Protein AF-A0A2V8HU57-F1 (afdb_monomer_lite)

Structure (mmCIF, N/CA/C/O backbone):
data_AF-A0A2V8HU57-F1
#
_entry.id   AF-A0A2V8HU57-F1
#
loop_
_atom_site.group_PDB
_atom_site.id
_atom_site.type_symbol
_atom_sit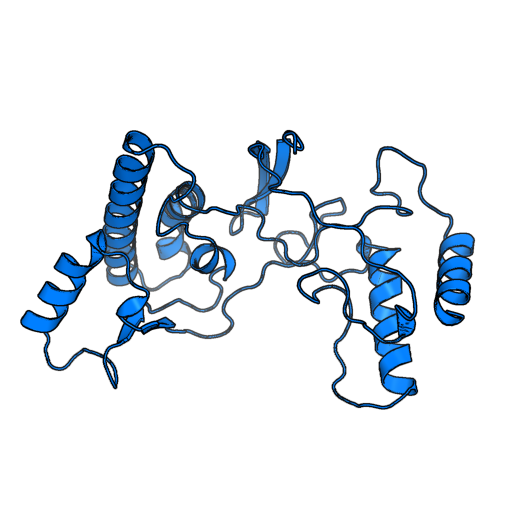e.label_atom_id
_atom_site.label_alt_id
_atom_site.label_comp_id
_atom_site.label_asym_id
_atom_site.label_entity_id
_atom_site.label_seq_id
_atom_site.pdbx_PDB_ins_code
_atom_site.Cartn_x
_atom_site.Cartn_y
_atom_site.Cartn_z
_atom_site.occupancy
_atom_site.B_iso_or_equiv
_atom_site.auth_seq_id
_atom_site.auth_comp_id
_atom_site.auth_asym_id
_atom_site.auth_atom_id
_atom_site.pdbx_PDB_model_num
ATOM 1 N N . MET A 1 1 ? 9.981 18.312 6.453 1.00 78.44 1 MET A N 1
ATOM 2 C CA . MET A 1 1 ? 9.719 18.180 5.002 1.00 78.44 1 MET A CA 1
ATOM 3 C C . MET A 1 1 ? 8.370 18.815 4.698 1.00 78.44 1 MET A C 1
ATOM 5 O O . MET A 1 1 ? 7.478 18.657 5.538 1.00 78.44 1 MET A O 1
ATOM 9 N N . PRO A 1 2 ? 8.243 19.563 3.586 1.00 87.56 2 PRO A N 1
ATOM 10 C CA . PRO A 1 2 ? 6.977 20.175 3.174 1.00 87.56 2 PRO A CA 1
ATOM 11 C C . PRO A 1 2 ? 5.914 19.106 2.876 1.00 87.56 2 PRO A C 1
ATOM 13 O O . PRO A 1 2 ? 6.205 17.915 2.914 1.00 87.56 2 PRO A O 1
ATOM 16 N N . SER A 1 3 ? 4.670 19.519 2.645 1.00 87.81 3 SER A N 1
ATOM 17 C CA . SER A 1 3 ? 3.649 18.621 2.091 1.00 87.81 3 SER A CA 1
ATOM 18 C C . SER A 1 3 ? 3.962 18.340 0.616 1.00 87.81 3 SER A C 1
ATOM 20 O O . SER A 1 3 ? 4.424 19.237 -0.088 1.00 87.81 3 SER A O 1
ATOM 22 N N . VAL A 1 4 ? 3.680 17.119 0.152 1.00 85.38 4 VAL A N 1
ATOM 23 C CA . VAL A 1 4 ? 3.725 16.755 -1.280 1.00 85.38 4 VAL A CA 1
ATOM 24 C C . VAL A 1 4 ? 2.499 17.251 -2.063 1.00 85.38 4 VAL A C 1
ATOM 26 O O . VAL A 1 4 ? 2.397 17.006 -3.259 1.00 85.38 4 VAL A O 1
ATOM 29 N N . GLY A 1 5 ? 1.561 17.939 -1.404 1.00 89.75 5 GLY A N 1
ATOM 30 C CA . GLY A 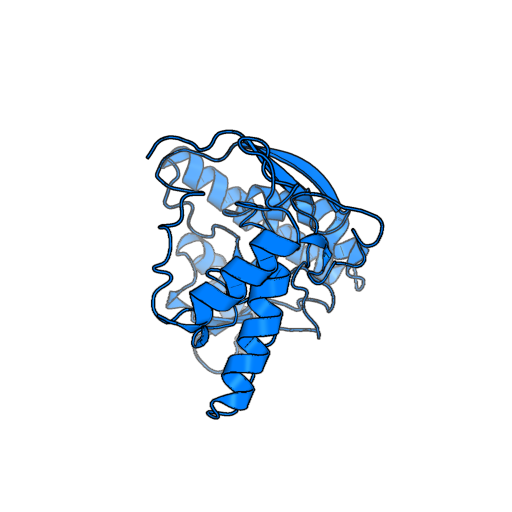1 5 ? 0.299 18.379 -1.990 1.00 89.75 5 GLY A CA 1
ATOM 31 C C . GLY A 1 5 ? -0.776 17.290 -1.972 1.00 89.75 5 GLY A C 1
ATOM 32 O O . GLY A 1 5 ? -0.807 16.431 -1.087 1.00 89.75 5 GLY A O 1
ATOM 33 N N . SER A 1 6 ? -1.688 17.355 -2.939 1.00 90.56 6 SER A N 1
ATOM 34 C CA . SER A 1 6 ? -2.747 16.360 -3.114 1.00 90.56 6 SER A CA 1
ATOM 35 C C . SER A 1 6 ? -2.293 15.244 -4.041 1.00 90.56 6 SER A C 1
ATOM 37 O O . SER A 1 6 ? -1.706 15.502 -5.090 1.00 90.56 6 SER A O 1
ATOM 39 N N . ILE A 1 7 ? -2.611 14.007 -3.672 1.00 88.56 7 ILE A N 1
ATOM 40 C CA . ILE A 1 7 ? -2.410 12.834 -4.521 1.00 88.56 7 ILE A CA 1
ATOM 41 C C . ILE A 1 7 ? -3.754 12.223 -4.906 1.00 88.56 7 ILE A C 1
ATOM 43 O O . ILE A 1 7 ? -4.715 12.278 -4.140 1.00 88.56 7 ILE A O 1
ATOM 47 N N . LYS A 1 8 ? -3.807 11.584 -6.074 1.00 90.06 8 LYS A N 1
ATOM 48 C CA . LYS A 1 8 ? -4.938 10.736 -6.458 1.00 90.06 8 LYS A CA 1
ATOM 49 C C . LYS A 1 8 ? -4.822 9.389 -5.755 1.00 90.06 8 LYS A C 1
ATOM 51 O O . LYS A 1 8 ? -3.788 8.716 -5.853 1.00 90.06 8 LYS A O 1
ATOM 56 N N . VAL A 1 9 ? -5.875 8.994 -5.054 1.00 91.56 9 VAL A N 1
ATOM 57 C CA . VAL A 1 9 ? -6.014 7.675 -4.425 1.00 91.56 9 VAL A CA 1
ATOM 58 C C . VAL A 1 9 ? -7.291 7.004 -4.913 1.00 91.56 9 VAL A C 1
ATOM 60 O O . VAL A 1 9 ? -8.191 7.656 -5.442 1.00 91.56 9 VAL A O 1
ATOM 63 N N . ARG A 1 10 ? -7.341 5.682 -4.761 1.00 91.12 10 ARG A N 1
ATOM 64 C CA . ARG A 1 10 ? -8.451 4.848 -5.215 1.00 91.12 10 ARG A CA 1
ATOM 65 C C . ARG A 1 10 ? -9.236 4.343 -4.020 1.00 91.12 10 ARG A C 1
ATOM 67 O O . ARG A 1 10 ? -8.655 3.826 -3.065 1.00 91.12 10 ARG A O 1
ATOM 74 N N . HIS A 1 11 ? -10.554 4.459 -4.097 1.00 91.62 11 HIS A N 1
ATOM 75 C CA . HIS A 1 11 ? -11.439 3.894 -3.095 1.00 91.62 11 HIS A CA 1
ATOM 76 C C . HIS A 1 11 ? -11.353 2.354 -3.127 1.00 91.62 11 HIS A C 1
ATOM 78 O O . HIS A 1 11 ? -11.492 1.764 -4.200 1.00 91.62 11 HIS A O 1
ATOM 84 N N . PRO A 1 12 ? -11.141 1.670 -1.987 1.00 90.88 12 PRO A N 1
ATOM 85 C CA . PRO A 1 12 ? -10.734 0.263 -1.985 1.00 90.88 12 PRO A CA 1
ATOM 86 C C . PRO A 1 12 ? -11.840 -0.738 -2.361 1.00 90.88 12 PRO A C 1
ATOM 88 O O . PRO A 1 12 ? -11.542 -1.898 -2.642 1.00 90.88 12 PRO A O 1
ATOM 91 N N . VAL A 1 13 ? -13.104 -0.298 -2.371 1.00 88.81 13 VAL A N 1
ATOM 92 C CA . VAL A 1 13 ? -14.266 -1.121 -2.761 1.00 88.81 13 VAL A CA 1
ATOM 93 C C . VAL A 1 13 ? -14.796 -0.732 -4.141 1.00 88.81 13 VAL A C 1
ATOM 95 O O . VAL A 1 13 ? -14.821 -1.556 -5.044 1.00 88.81 13 VAL A O 1
ATOM 98 N N . THR A 1 14 ? -15.197 0.528 -4.321 1.00 88.62 14 THR A N 1
ATOM 99 C CA . THR A 1 14 ? -15.744 1.040 -5.592 1.00 88.62 14 THR A CA 1
ATOM 100 C C . THR A 1 14 ? -14.707 1.298 -6.686 1.00 88.62 14 THR A C 1
ATOM 102 O O . THR A 1 14 ? -15.069 1.358 -7.855 1.00 88.62 14 THR A O 1
ATOM 105 N N . GLY A 1 15 ? -13.438 1.512 -6.332 1.00 88.25 15 GLY A N 1
ATOM 106 C CA . GLY A 1 15 ? -12.398 1.906 -7.279 1.00 88.25 15 GLY A CA 1
ATOM 107 C C . GLY A 1 15 ? -12.427 3.376 -7.731 1.00 88.25 15 GLY A C 1
ATOM 108 O O . GLY A 1 15 ? -11.582 3.798 -8.526 1.00 88.25 15 GLY A O 1
ATOM 109 N N . ALA A 1 16 ? -13.354 4.188 -7.220 1.00 89.81 16 ALA A N 1
ATOM 110 C CA . ALA A 1 16 ? -13.447 5.595 -7.597 1.00 89.81 16 ALA A CA 1
ATOM 111 C C . ALA A 1 16 ? -12.172 6.372 -7.218 1.00 89.81 16 ALA A C 1
ATOM 113 O O . ALA A 1 16 ? -11.616 6.181 -6.131 1.00 89.81 16 ALA A O 1
ATOM 114 N N . GLU A 1 17 ? -11.713 7.255 -8.106 1.00 91.00 17 GLU A N 1
ATOM 115 C CA . GLU A 1 17 ? -10.624 8.184 -7.804 1.00 91.00 17 GLU A CA 1
ATOM 116 C C . GLU A 1 17 ? -11.116 9.365 -6.982 1.00 91.00 17 GLU A C 1
ATOM 118 O O . GLU A 1 17 ? -12.148 9.965 -7.283 1.00 91.00 17 GLU A O 1
ATOM 123 N N . TYR A 1 18 ? -10.324 9.755 -5.989 1.00 91.38 18 TYR A N 1
ATOM 124 C CA . TYR A 1 18 ? -10.524 11.005 -5.271 1.00 91.38 18 TYR A CA 1
ATOM 125 C C . TYR A 1 18 ? -9.187 11.640 -4.890 1.00 91.38 18 TYR A C 1
ATOM 127 O O . TYR A 1 18 ? -8.148 10.979 -4.801 1.00 91.38 18 TYR A O 1
ATOM 135 N N . ASP A 1 19 ? -9.217 12.957 -4.696 1.00 92.38 19 ASP A N 1
ATOM 136 C CA . ASP A 1 19 ? -8.060 13.718 -4.243 1.00 92.38 19 ASP A CA 1
ATOM 137 C C . ASP A 1 19 ? -7.886 13.571 -2.734 1.00 92.38 19 ASP A C 1
ATOM 139 O O . ASP A 1 19 ? -8.802 13.829 -1.950 1.00 92.38 19 ASP A O 1
ATOM 143 N N . TYR A 1 20 ? -6.683 13.186 -2.320 1.00 90.38 20 TYR A N 1
ATOM 144 C CA . TYR A 1 20 ? -6.304 13.086 -0.923 1.00 90.38 20 TYR A CA 1
ATOM 145 C C . TYR A 1 20 ? -5.164 14.065 -0.614 1.00 90.38 20 TYR A C 1
ATOM 147 O O . TYR A 1 20 ? -4.045 13.872 -1.102 1.00 90.38 20 TYR A O 1
ATOM 155 N N . PRO A 1 21 ? -5.419 15.119 0.187 1.00 90.44 21 PRO A N 1
ATOM 156 C CA . PRO A 1 21 ? -4.376 16.043 0.606 1.00 90.44 21 PRO A CA 1
ATOM 157 C C . PRO A 1 21 ? -3.450 15.351 1.608 1.00 90.44 21 PRO A C 1
ATOM 159 O O . PRO A 1 21 ? -3.882 14.935 2.688 1.00 90.44 21 PRO A O 1
ATOM 162 N N . LEU A 1 22 ? -2.166 15.238 1.269 1.00 87.69 22 LEU A N 1
ATOM 163 C CA . LEU A 1 22 ? -1.178 14.668 2.176 1.00 87.69 22 LEU A CA 1
ATOM 164 C C . LEU A 1 22 ? -0.658 15.745 3.137 1.00 87.69 22 LEU A C 1
ATOM 166 O O . LEU A 1 22 ? -0.150 16.780 2.692 1.00 87.69 22 LEU A O 1
ATOM 170 N N . PRO A 1 23 ? -0.740 15.530 4.460 1.00 84.19 23 PRO A N 1
ATOM 171 C CA . PRO A 1 23 ? -0.191 16.478 5.417 1.00 84.19 23 PRO A CA 1
ATOM 172 C C . PRO A 1 23 ? 1.339 16.560 5.306 1.00 84.19 23 PRO A C 1
ATOM 174 O O . PRO A 1 23 ? 2.009 15.632 4.849 1.00 84.19 23 PRO A O 1
ATOM 177 N N . ALA A 1 24 ? 1.898 17.691 5.741 1.00 83.56 24 ALA A N 1
ATOM 178 C CA . ALA A 1 24 ? 3.343 17.876 5.848 1.00 83.56 24 ALA A CA 1
ATOM 179 C C . ALA A 1 24 ? 3.957 16.959 6.930 1.00 83.56 24 ALA A C 1
ATOM 181 O O . ALA A 1 24 ? 3.269 16.168 7.573 1.00 83.56 24 ALA A O 1
ATOM 182 N N . GLY A 1 25 ? 5.271 17.066 7.148 1.00 81.12 25 GLY A N 1
ATOM 183 C CA . GLY A 1 25 ? 5.959 16.284 8.186 1.00 81.12 25 GLY A CA 1
ATOM 184 C C . GLY A 1 25 ? 6.643 15.016 7.673 1.00 81.12 25 GLY A C 1
ATOM 185 O O . GLY A 1 25 ? 7.004 14.154 8.462 1.00 81.12 25 GLY A O 1
ATOM 186 N N . GLY A 1 26 ? 6.872 14.912 6.359 1.00 77.44 26 GLY A N 1
ATOM 187 C CA . GLY A 1 26 ? 7.627 13.803 5.754 1.00 77.44 26 GLY A CA 1
ATOM 188 C C . GLY A 1 26 ? 6.778 12.612 5.312 1.00 77.44 26 GLY A C 1
ATOM 189 O O . GLY A 1 26 ? 7.313 11.675 4.728 1.00 77.44 26 GLY A O 1
ATOM 190 N N . ARG A 1 27 ? 5.457 12.659 5.516 1.00 80.31 27 ARG A N 1
ATOM 191 C CA . ARG A 1 27 ? 4.520 11.687 4.940 1.00 80.31 27 ARG A CA 1
ATOM 192 C C . ARG A 1 27 ? 4.529 11.798 3.411 1.00 80.31 27 ARG A C 1
ATOM 194 O O . ARG A 1 27 ? 4.562 12.897 2.866 1.00 80.31 27 ARG A O 1
ATOM 201 N N . GLY A 1 28 ? 4.531 10.652 2.735 1.00 79.75 28 GLY A N 1
ATOM 202 C CA . GLY A 1 28 ? 4.634 10.575 1.274 1.00 79.75 28 GLY A CA 1
ATOM 203 C C . GLY A 1 28 ? 6.059 10.693 0.719 1.00 79.75 28 GLY A C 1
ATOM 204 O O . GLY A 1 28 ? 6.240 10.527 -0.482 1.00 79.75 28 GLY A O 1
ATOM 205 N N . TYR A 1 29 ? 7.074 10.924 1.562 1.00 84.81 29 TYR A N 1
ATOM 206 C CA . TYR A 1 29 ? 8.473 10.905 1.136 1.00 84.81 29 TYR A CA 1
ATOM 207 C C . TYR A 1 29 ? 9.128 9.570 1.454 1.00 84.81 29 TYR A C 1
ATOM 209 O O . TYR A 1 29 ? 9.077 9.071 2.578 1.00 84.81 29 TYR A O 1
ATOM 217 N N . ILE A 1 30 ? 9.824 9.038 0.459 1.00 86.44 30 ILE A N 1
ATOM 218 C CA . ILE A 1 30 ? 10.668 7.858 0.578 1.00 86.44 30 ILE A CA 1
ATOM 219 C C . ILE A 1 30 ? 12.069 8.253 0.125 1.00 86.44 30 ILE A C 1
ATOM 221 O O . ILE A 1 30 ? 12.236 9.015 -0.827 1.00 86.44 30 ILE A O 1
ATOM 225 N N . ARG A 1 31 ? 13.093 7.751 0.820 1.00 87.69 31 ARG A N 1
ATOM 226 C CA . ARG A 1 31 ? 14.475 7.945 0.376 1.00 87.69 31 ARG A CA 1
ATOM 227 C C . ARG A 1 31 ? 14.715 7.141 -0.905 1.00 87.69 31 ARG A C 1
ATOM 229 O O . ARG A 1 31 ? 14.386 5.954 -0.910 1.00 87.69 31 ARG A O 1
ATOM 236 N N . PRO A 1 32 ? 15.317 7.738 -1.948 1.00 88.31 32 PRO A N 1
ATOM 237 C CA . PRO A 1 32 ? 15.764 6.986 -3.113 1.00 88.31 32 PRO A CA 1
ATOM 238 C C . PRO A 1 32 ? 16.685 5.838 -2.687 1.00 88.31 32 PRO A C 1
ATOM 240 O O . PRO A 1 32 ? 17.621 6.043 -1.910 1.00 88.31 32 PRO A O 1
ATOM 243 N N . ALA A 1 33 ? 16.393 4.629 -3.161 1.00 89.50 33 ALA A N 1
ATOM 244 C CA . ALA A 1 33 ? 17.234 3.468 -2.910 1.00 89.50 33 ALA A CA 1
ATOM 245 C C . ALA A 1 33 ? 18.511 3.543 -3.761 1.00 89.50 33 ALA A C 1
ATOM 247 O O . ALA A 1 33 ? 18.489 4.048 -4.883 1.00 89.50 33 ALA A O 1
ATOM 248 N N . SER A 1 34 ? 19.620 3.015 -3.237 1.00 91.50 34 SER A N 1
ATOM 249 C CA . SER A 1 34 ? 20.806 2.765 -4.061 1.00 91.50 34 SER A CA 1
ATOM 250 C C . SER A 1 34 ? 20.479 1.703 -5.108 1.00 91.50 34 SER A C 1
ATOM 252 O O . SER A 1 34 ? 19.827 0.709 -4.790 1.00 91.50 34 SER A O 1
ATOM 254 N N . LEU A 1 35 ? 20.956 1.904 -6.335 1.00 92.19 35 LEU A N 1
ATOM 255 C CA . LEU A 1 35 ? 20.791 0.942 -7.427 1.00 92.19 35 LEU A CA 1
ATOM 256 C C . LEU A 1 35 ? 21.987 -0.011 -7.573 1.00 92.19 35 LEU A C 1
ATOM 258 O O . LEU A 1 35 ? 21.989 -0.853 -8.464 1.00 92.19 35 LEU A O 1
ATOM 262 N N . ILE A 1 36 ? 22.997 0.101 -6.705 1.00 93.06 36 ILE A N 1
ATOM 263 C CA . ILE A 1 36 ? 24.122 -0.841 -6.678 1.00 93.06 36 ILE A CA 1
ATOM 264 C C . ILE A 1 36 ? 23.589 -2.232 -6.334 1.00 93.06 36 ILE A C 1
ATOM 266 O O . ILE A 1 36 ? 22.892 -2.400 -5.331 1.00 93.06 36 ILE A O 1
ATOM 270 N N . SER A 1 37 ? 23.927 -3.221 -7.162 1.00 93.31 37 SER A N 1
ATOM 271 C CA . SER A 1 37 ? 23.515 -4.617 -7.013 1.00 93.31 37 SER A CA 1
ATOM 272 C C . SER A 1 37 ? 21.997 -4.834 -7.000 1.00 93.31 37 SER A C 1
ATOM 274 O O . SER A 1 37 ? 21.518 -5.862 -6.508 1.00 93.31 37 SER A O 1
ATOM 276 N N . VAL A 1 38 ? 21.235 -3.901 -7.589 1.00 94.44 38 VAL A N 1
ATOM 277 C CA . VAL A 1 38 ? 19.766 -3.974 -7.700 1.00 94.44 38 VAL A CA 1
ATOM 278 C C . VAL A 1 38 ? 19.300 -5.236 -8.434 1.00 94.44 38 VAL A C 1
ATOM 280 O O . VAL A 1 38 ? 18.225 -5.763 -8.159 1.00 94.44 38 VAL A O 1
ATOM 283 N N . TRP A 1 39 ? 20.151 -5.793 -9.302 1.00 94.06 39 TRP A N 1
ATOM 284 C CA . TRP A 1 39 ? 19.912 -7.062 -9.991 1.00 94.06 39 TRP A CA 1
ATOM 285 C C . TRP A 1 39 ? 19.731 -8.268 -9.057 1.00 94.06 39 TRP A C 1
ATOM 287 O O . TRP A 1 39 ? 19.230 -9.309 -9.472 1.00 94.06 39 TRP A O 1
ATOM 297 N N . SER A 1 40 ? 20.132 -8.155 -7.790 1.00 91.88 40 SER A N 1
ATOM 298 C CA . SER A 1 40 ? 20.124 -9.264 -6.831 1.00 91.88 40 SER A CA 1
ATOM 299 C C . SER A 1 40 ? 19.085 -9.128 -5.714 1.00 91.88 40 SER A C 1
ATOM 301 O O . SER A 1 40 ? 19.010 -10.022 -4.864 1.00 91.88 40 SER A O 1
ATOM 303 N N . THR A 1 41 ? 18.313 -8.032 -5.703 1.00 92.75 41 THR A N 1
ATOM 304 C CA . THR A 1 41 ? 17.452 -7.618 -4.580 1.00 92.75 41 THR A CA 1
ATOM 305 C C . THR A 1 41 ? 15.968 -7.514 -4.923 1.00 92.75 41 THR A C 1
ATOM 307 O O . THR A 1 41 ? 15.199 -7.044 -4.091 1.00 92.75 41 THR A O 1
ATOM 310 N N . ALA A 1 42 ? 15.553 -7.959 -6.113 1.00 93.75 42 ALA A N 1
ATOM 311 C CA . ALA A 1 42 ? 14.137 -8.092 -6.445 1.00 93.75 42 ALA A CA 1
ATOM 312 C C . ALA A 1 42 ? 13.415 -9.028 -5.445 1.00 93.75 42 ALA A C 1
ATOM 314 O O . ALA A 1 42 ? 14.033 -9.994 -4.978 1.00 93.75 42 ALA A O 1
ATOM 315 N N . PRO A 1 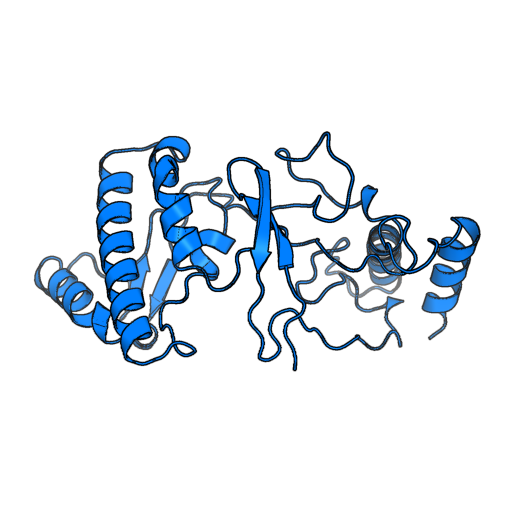43 ? 12.120 -8.803 -5.137 1.00 95.62 43 PRO A N 1
ATOM 316 C CA . PRO A 1 43 ? 11.209 -7.799 -5.713 1.00 95.62 43 PRO A CA 1
ATOM 317 C C . PRO A 1 43 ? 11.487 -6.347 -5.292 1.00 95.62 43 PRO A C 1
ATOM 319 O O . PRO A 1 43 ? 12.202 -6.087 -4.331 1.00 95.62 43 PRO A O 1
ATOM 322 N N . PHE A 1 44 ? 10.910 -5.389 -6.018 1.00 94.19 44 PHE A N 1
ATOM 323 C CA . PHE A 1 44 ? 11.141 -3.956 -5.821 1.00 94.19 44 PHE A CA 1
ATOM 324 C C . PHE A 1 44 ? 10.003 -3.232 -5.093 1.00 94.19 44 PHE A C 1
ATOM 326 O O . PHE A 1 44 ? 8.931 -3.785 -4.843 1.00 94.19 44 PHE A O 1
ATOM 333 N N . LEU A 1 45 ? 10.262 -1.948 -4.806 1.00 91.75 45 LEU A N 1
ATOM 334 C CA . LEU A 1 45 ? 9.520 -1.063 -3.898 1.00 91.75 45 LEU A CA 1
ATOM 335 C C . LEU A 1 45 ? 9.687 -1.448 -2.422 1.00 91.75 45 LEU A C 1
ATOM 337 O O . LEU A 1 45 ? 10.132 -2.535 -2.083 1.00 91.75 45 LEU A O 1
ATOM 341 N N . GLN A 1 46 ? 9.342 -0.530 -1.517 1.00 90.00 46 GLN A N 1
ATOM 342 C CA . GLN A 1 46 ? 9.541 -0.728 -0.072 1.00 90.00 46 GLN A CA 1
ATOM 343 C C . GLN A 1 46 ? 8.750 -1.905 0.513 1.00 90.00 46 GLN A C 1
ATOM 345 O O . GLN A 1 46 ? 9.078 -2.392 1.591 1.00 90.00 46 GLN A O 1
ATOM 350 N N . ASN A 1 47 ? 7.697 -2.330 -0.176 1.00 90.69 47 ASN A N 1
ATOM 351 C CA . ASN A 1 47 ? 6.816 -3.420 0.215 1.00 90.69 47 ASN A CA 1
ATOM 352 C C . ASN A 1 47 ? 7.015 -4.687 -0.635 1.00 90.69 47 ASN A C 1
ATOM 354 O O . ASN A 1 47 ? 6.222 -5.611 -0.501 1.00 90.69 47 ASN A O 1
ATOM 358 N N . ASN A 1 48 ? 8.057 -4.748 -1.476 1.00 93.75 48 ASN A N 1
ATOM 359 C CA . ASN A 1 48 ? 8.390 -5.908 -2.314 1.00 93.75 48 ASN A CA 1
ATOM 360 C C . ASN A 1 48 ? 7.231 -6.374 -3.216 1.00 93.75 48 ASN A C 1
ATOM 362 O O . ASN A 1 48 ? 7.015 -7.571 -3.394 1.00 93.75 48 ASN A O 1
ATOM 366 N N . THR A 1 49 ? 6.462 -5.432 -3.763 1.00 92.62 49 THR A N 1
ATOM 367 C CA . THR A 1 49 ? 5.241 -5.728 -4.536 1.00 92.62 49 THR A CA 1
ATOM 368 C C . THR A 1 49 ? 5.448 -5.767 -6.043 1.00 92.62 49 THR A C 1
ATOM 370 O O . THR A 1 49 ? 4.563 -6.230 -6.761 1.00 92.62 49 THR A O 1
ATOM 373 N N . VAL A 1 50 ? 6.581 -5.268 -6.545 1.00 94.19 50 VAL A N 1
ATOM 374 C CA . VAL A 1 50 ? 6.863 -5.248 -7.984 1.00 94.19 50 VAL A CA 1
ATOM 375 C C . VAL A 1 50 ? 7.853 -6.350 -8.332 1.00 94.19 50 VAL A C 1
ATOM 377 O O . VAL A 1 50 ? 9.026 -6.280 -7.959 1.00 94.19 50 VAL A O 1
ATOM 380 N N . GLY A 1 51 ? 7.367 -7.339 -9.079 1.00 93.00 51 GLY A N 1
ATOM 381 C CA . GLY A 1 51 ? 8.119 -8.511 -9.513 1.00 93.00 51 GLY A CA 1
ATOM 382 C C . GLY A 1 51 ? 7.870 -9.775 -8.691 1.00 93.00 51 GLY A C 1
ATOM 383 O O . GLY A 1 51 ? 7.385 -9.752 -7.561 1.00 93.00 51 GLY A O 1
ATOM 384 N N . HIS A 1 52 ? 8.220 -10.904 -9.289 1.00 91.25 52 HIS A N 1
ATOM 385 C CA . HIS A 1 52 ? 8.116 -12.235 -8.715 1.00 91.25 52 HIS A CA 1
ATOM 386 C C . HIS A 1 52 ? 9.192 -12.500 -7.650 1.00 91.25 52 HIS A C 1
ATOM 388 O O . HIS A 1 52 ? 10.393 -12.355 -7.891 1.00 91.25 52 HIS A O 1
ATOM 394 N N . PHE A 1 53 ? 8.758 -12.984 -6.484 1.00 91.56 53 PHE A N 1
ATOM 395 C CA . PHE A 1 53 ? 9.648 -13.525 -5.458 1.00 91.56 53 PHE A CA 1
ATOM 396 C C . PHE A 1 53 ? 9.976 -15.004 -5.706 1.00 91.56 53 PHE A C 1
ATOM 398 O O . PHE A 1 53 ? 9.075 -15.847 -5.710 1.00 91.56 53 PHE A O 1
ATOM 405 N N . ASP A 1 54 ? 11.267 -15.321 -5.816 1.00 93.25 54 ASP A N 1
ATOM 406 C CA . ASP A 1 54 ? 11.788 -16.689 -5.852 1.00 93.25 54 ASP A CA 1
ATOM 407 C C . ASP A 1 54 ? 12.655 -16.968 -4.615 1.00 93.25 54 ASP A C 1
ATOM 409 O O . ASP A 1 54 ? 13.612 -16.248 -4.332 1.00 93.25 54 ASP A O 1
ATOM 413 N N . SER A 1 55 ? 12.355 -18.043 -3.882 1.00 92.69 55 SER A N 1
ATOM 414 C CA . SER A 1 55 ? 13.120 -18.433 -2.692 1.00 92.69 55 SER A CA 1
ATOM 415 C C . SER A 1 55 ? 14.434 -19.155 -3.012 1.00 92.69 55 SER A C 1
ATOM 417 O O . SER A 1 55 ? 15.242 -19.392 -2.110 1.00 92.69 55 SER A O 1
ATOM 419 N N . ARG A 1 56 ? 14.651 -19.580 -4.263 1.00 95.06 56 ARG A N 1
ATOM 420 C CA . ARG A 1 56 ? 15.849 -20.330 -4.659 1.00 95.06 56 ARG A CA 1
ATOM 421 C C . ARG A 1 56 ? 17.076 -19.407 -4.641 1.00 95.06 56 ARG A C 1
ATOM 423 O O . ARG A 1 56 ? 17.074 -18.373 -5.301 1.00 95.06 56 ARG A O 1
ATOM 430 N N . PRO A 1 57 ? 18.186 -19.792 -3.988 1.00 91.88 57 PRO A N 1
ATOM 431 C CA . PRO A 1 57 ? 19.350 -18.915 -3.835 1.00 91.88 57 PRO A CA 1
ATOM 432 C C . PRO A 1 57 ? 20.266 -18.862 -5.076 1.00 91.88 57 PRO A C 1
ATOM 434 O O . PRO A 1 57 ? 21.410 -18.423 -4.967 1.00 91.88 57 PRO A O 1
ATOM 437 N N . SER A 1 58 ? 19.816 -19.331 -6.245 1.00 94.50 58 SER A N 1
ATOM 438 C CA . SER A 1 58 ? 20.653 -19.423 -7.448 1.00 94.50 58 SER A CA 1
ATOM 439 C C . SER A 1 58 ? 20.749 -18.086 -8.189 1.00 94.50 58 SER A C 1
ATOM 441 O O . SER A 1 58 ? 19.831 -17.267 -8.157 1.00 94.50 58 SER A O 1
ATOM 443 N N . VAL A 1 59 ? 21.855 -17.877 -8.912 1.00 94.00 59 VAL A N 1
ATOM 444 C CA . VAL A 1 59 ? 22.025 -16.690 -9.772 1.00 94.00 59 VAL A CA 1
ATOM 445 C C . VAL A 1 59 ? 20.921 -16.629 -10.827 1.00 94.00 59 VAL A C 1
ATOM 447 O O . VAL A 1 59 ? 20.348 -15.570 -11.046 1.00 94.00 59 VAL A O 1
ATOM 450 N N . ALA A 1 60 ? 20.570 -17.768 -11.431 1.00 94.81 60 ALA A N 1
ATOM 451 C CA . ALA A 1 60 ? 19.510 -17.839 -12.433 1.00 94.81 60 ALA A CA 1
ATOM 452 C C . ALA A 1 60 ? 18.146 -17.387 -11.880 1.00 94.81 60 ALA A C 1
ATOM 454 O O . ALA A 1 60 ? 17.457 -16.619 -12.543 1.00 94.81 60 ALA A O 1
ATOM 455 N N . ALA A 1 61 ? 17.787 -17.807 -10.661 1.00 94.88 61 ALA A N 1
ATOM 456 C CA . ALA A 1 61 ? 16.547 -17.382 -10.011 1.00 94.88 61 ALA A CA 1
ATOM 457 C C . ALA A 1 61 ? 16.541 -15.871 -9.733 1.00 94.88 61 ALA A C 1
ATOM 459 O O . ALA A 1 61 ? 15.585 -15.186 -10.084 1.00 94.88 61 ALA A O 1
ATOM 460 N N . ARG A 1 62 ? 17.643 -15.321 -9.201 1.00 93.81 62 ARG A N 1
ATOM 461 C CA . ARG A 1 62 ? 17.768 -13.869 -8.974 1.00 93.81 62 ARG A CA 1
ATOM 462 C C . ARG A 1 62 ? 17.661 -13.068 -10.268 1.00 93.81 62 ARG A C 1
ATOM 464 O O . ARG A 1 62 ? 16.952 -12.070 -10.294 1.00 93.81 62 ARG A O 1
ATOM 471 N N . MET A 1 63 ? 18.318 -13.524 -11.337 1.00 95.25 63 MET A N 1
ATOM 472 C CA . MET A 1 63 ? 18.232 -12.883 -12.652 1.00 95.25 63 MET A CA 1
ATOM 473 C C . MET A 1 63 ? 16.809 -12.907 -13.208 1.00 95.25 63 MET A C 1
ATOM 475 O O . MET A 1 63 ? 16.371 -11.912 -13.774 1.00 95.25 63 MET A O 1
ATOM 479 N N . GLN A 1 64 ? 16.077 -14.004 -13.007 1.00 95.50 64 GLN A N 1
ATOM 480 C CA . GLN A 1 64 ? 14.680 -14.110 -13.415 1.00 95.50 64 GLN A CA 1
ATOM 481 C C . GLN A 1 64 ? 13.782 -13.138 -12.633 1.00 95.50 64 GLN A C 1
ATOM 483 O O . GLN A 1 64 ? 13.009 -12.406 -13.248 1.00 95.50 64 GLN A O 1
ATOM 488 N N . SER A 1 65 ? 13.907 -13.093 -11.301 1.00 95.81 65 SER A N 1
ATOM 489 C CA . SER A 1 65 ? 13.181 -12.130 -10.463 1.00 95.81 65 SER A CA 1
ATOM 490 C C . SER A 1 65 ? 13.534 -10.684 -10.809 1.00 95.81 65 SER A C 1
ATOM 492 O O . SER A 1 65 ? 12.650 -9.833 -10.843 1.00 95.81 65 SER A O 1
ATOM 494 N N . PHE A 1 66 ? 14.807 -10.400 -11.098 1.00 96.31 66 PHE A N 1
ATOM 495 C CA . PHE A 1 66 ? 15.242 -9.081 -11.544 1.00 96.31 66 PHE A CA 1
ATOM 496 C C . PHE A 1 66 ? 14.612 -8.684 -12.868 1.00 96.31 66 PHE A C 1
ATOM 498 O O . PHE A 1 66 ? 14.041 -7.602 -12.943 1.00 96.31 66 PHE A O 1
ATOM 505 N N . ASP A 1 67 ? 14.723 -9.538 -13.888 1.00 96.19 67 ASP A N 1
ATOM 506 C CA . ASP A 1 67 ? 14.234 -9.238 -15.232 1.00 96.19 67 ASP A CA 1
ATOM 507 C C . ASP A 1 67 ? 12.721 -8.971 -15.221 1.00 96.19 67 ASP A C 1
ATOM 509 O O . ASP A 1 67 ? 12.274 -8.008 -15.841 1.00 96.19 67 ASP A O 1
ATOM 513 N N . ASP A 1 68 ? 11.955 -9.740 -14.440 1.00 96.12 68 ASP A N 1
ATOM 514 C CA . ASP A 1 68 ? 10.523 -9.500 -14.231 1.00 96.12 68 ASP A CA 1
ATOM 515 C C . ASP A 1 68 ? 10.252 -8.186 -13.472 1.00 96.12 68 ASP A C 1
ATOM 517 O O . ASP A 1 68 ? 9.493 -7.329 -13.933 1.00 96.12 68 ASP A O 1
ATOM 521 N N . ALA A 1 69 ? 10.912 -7.975 -12.329 1.00 95.75 69 ALA A N 1
ATOM 522 C CA . ALA A 1 69 ? 10.697 -6.791 -11.499 1.00 95.75 69 ALA A CA 1
ATOM 523 C C . ALA A 1 69 ? 11.084 -5.490 -12.221 1.00 95.75 69 ALA A C 1
ATOM 525 O O . ALA A 1 69 ? 10.340 -4.510 -12.176 1.00 95.75 69 ALA A O 1
ATOM 526 N N . ILE A 1 70 ? 12.233 -5.458 -12.905 1.00 95.50 70 ILE A N 1
ATOM 527 C CA . ILE A 1 70 ? 12.716 -4.256 -13.595 1.00 95.50 70 ILE A CA 1
ATOM 528 C C . ILE A 1 70 ? 11.881 -3.947 -14.838 1.00 95.50 70 ILE A C 1
ATOM 530 O O . ILE A 1 70 ? 11.631 -2.777 -15.133 1.00 95.50 70 ILE A O 1
ATOM 534 N N . GLU A 1 71 ? 11.389 -4.976 -15.535 1.00 94.94 71 GLU A N 1
ATOM 535 C CA . GLU A 1 71 ? 10.444 -4.793 -16.631 1.00 94.94 71 GLU A CA 1
ATOM 536 C C . GLU A 1 71 ? 9.139 -4.176 -16.109 1.00 94.94 71 GLU A C 1
ATOM 538 O O . GLU A 1 71 ? 8.663 -3.180 -16.646 1.00 94.94 71 GLU A O 1
ATOM 543 N N . GLN A 1 72 ? 8.604 -4.652 -14.988 1.00 94.44 72 GLN A N 1
ATOM 544 C CA . GLN A 1 72 ? 7.425 -4.037 -14.373 1.00 94.44 72 GLN A CA 1
ATOM 545 C C . GLN A 1 72 ? 7.674 -2.613 -13.833 1.00 94.44 72 GLN A C 1
ATOM 547 O O . GLN A 1 72 ? 6.747 -1.799 -13.769 1.00 94.44 72 GLN A O 1
ATOM 552 N N . MET A 1 73 ? 8.909 -2.270 -13.448 1.00 93.19 73 MET A N 1
ATOM 553 C CA . MET A 1 73 ? 9.266 -0.903 -13.046 1.00 93.19 73 MET A CA 1
ATOM 554 C C . MET A 1 73 ? 9.257 0.064 -14.234 1.00 93.19 73 MET A C 1
ATOM 556 O O . MET A 1 73 ? 8.693 1.150 -14.114 1.00 93.19 73 MET A O 1
ATOM 560 N N . LEU A 1 74 ? 9.832 -0.344 -15.372 1.00 93.81 74 LEU A N 1
ATOM 561 C CA . LEU A 1 74 ? 9.964 0.485 -16.579 1.00 93.81 74 LEU A CA 1
ATOM 562 C C . LEU A 1 74 ? 8.723 0.462 -17.491 1.00 93.81 74 LEU A C 1
ATOM 564 O O . LEU A 1 74 ? 8.530 1.381 -18.294 1.00 93.81 74 LEU A O 1
ATOM 568 N N . TRP A 1 75 ? 7.874 -0.558 -17.360 1.00 93.19 75 TRP A N 1
ATOM 569 C CA . TRP A 1 75 ? 6.574 -0.684 -18.026 1.00 93.19 75 TRP A CA 1
ATOM 570 C C . TRP A 1 75 ? 5.474 -0.936 -16.977 1.00 93.19 75 TRP A C 1
ATOM 572 O O . TRP A 1 75 ? 5.040 -2.080 -16.795 1.00 93.19 75 TRP A O 1
ATOM 582 N N . PRO A 1 76 ? 5.014 0.108 -16.255 1.00 92.06 76 PRO A N 1
ATOM 583 C CA . PRO A 1 76 ? 4.013 -0.030 -15.196 1.00 92.06 76 PRO A CA 1
ATOM 584 C C . PRO A 1 76 ? 2.693 -0.665 -15.655 1.00 92.06 76 PRO A C 1
ATOM 586 O O . PRO A 1 76 ? 1.991 -1.274 -14.855 1.00 92.06 76 PRO A O 1
ATOM 589 N N . GLU A 1 77 ? 2.353 -0.569 -16.938 1.00 90.25 77 GLU A N 1
ATOM 590 C CA . GLU A 1 77 ? 1.194 -1.213 -17.554 1.00 90.25 77 GLU A CA 1
ATOM 591 C C . GLU A 1 77 ? 1.243 -2.748 -17.529 1.00 90.25 77 GLU A C 1
ATOM 593 O O . GLU A 1 77 ? 0.190 -3.382 -17.605 1.00 90.25 77 GLU A O 1
ATOM 598 N N . LYS A 1 78 ? 2.439 -3.339 -17.395 1.00 91.38 78 LYS A N 1
ATOM 599 C CA . LYS A 1 78 ? 2.638 -4.791 -17.264 1.00 91.38 78 LYS A CA 1
ATOM 600 C C . LYS A 1 78 ? 2.456 -5.296 -15.835 1.00 91.38 78 LYS A C 1
ATOM 602 O O . LYS A 1 78 ? 2.450 -6.506 -15.620 1.00 91.38 78 LYS A O 1
ATOM 607 N N . ARG A 1 79 ? 2.338 -4.397 -14.854 1.00 91.62 79 ARG A N 1
ATOM 608 C CA . ARG A 1 79 ? 2.108 -4.779 -13.458 1.00 91.62 79 ARG A CA 1
ATOM 609 C C . ARG A 1 79 ? 0.763 -5.479 -13.315 1.00 91.62 79 ARG A C 1
ATOM 611 O O . ARG A 1 79 ? -0.178 -5.228 -14.068 1.00 91.62 79 ARG A O 1
ATOM 618 N N . GLN A 1 80 ? 0.662 -6.321 -12.290 1.00 91.06 80 GLN A N 1
ATOM 619 C CA . GLN A 1 80 ? -0.609 -6.917 -11.906 1.00 91.06 80 GLN A CA 1
ATOM 620 C C . GLN A 1 80 ? -1.644 -5.826 -11.604 1.00 91.06 80 GLN A C 1
ATOM 622 O O . GLN A 1 80 ? -1.375 -4.882 -10.853 1.00 91.06 80 GLN A O 1
ATOM 627 N N . LYS A 1 81 ? -2.837 -5.990 -12.176 1.00 91.44 81 LYS A N 1
ATOM 628 C CA . LYS A 1 81 ? -3.973 -5.094 -11.982 1.00 91.44 81 LYS A CA 1
ATOM 629 C C . LYS A 1 81 ? -5.087 -5.798 -11.235 1.00 91.44 81 LYS A C 1
ATOM 631 O O . LYS A 1 81 ? -5.347 -6.982 -11.445 1.00 91.44 81 LYS A O 1
ATOM 636 N N . ASP A 1 82 ? -5.750 -5.037 -10.385 1.00 91.19 82 ASP A N 1
ATOM 637 C CA . ASP A 1 82 ? -6.968 -5.443 -9.718 1.00 91.19 82 ASP A CA 1
ATOM 638 C C . ASP A 1 82 ? -8.126 -5.595 -10.707 1.00 91.19 82 ASP A C 1
ATOM 640 O O . ASP A 1 82 ? -8.200 -4.876 -11.706 1.00 91.19 82 ASP A O 1
ATOM 644 N N . ALA A 1 83 ? -9.087 -6.460 -10.381 1.00 89.88 83 ALA A N 1
ATOM 645 C CA . ALA A 1 83 ? -10.320 -6.585 -11.153 1.00 89.88 83 ALA A CA 1
ATOM 646 C C . ALA A 1 83 ? -11.108 -5.263 -11.200 1.00 89.88 83 ALA A C 1
ATOM 648 O O . ALA A 1 83 ? -11.737 -4.973 -12.216 1.00 89.88 83 ALA A O 1
ATOM 649 N N . LEU A 1 84 ? -11.018 -4.439 -10.146 1.00 87.94 84 LEU A N 1
ATOM 650 C CA . LEU A 1 84 ? -11.654 -3.116 -10.099 1.00 87.94 84 LEU A CA 1
ATOM 651 C C . LEU A 1 84 ? -11.137 -2.152 -11.176 1.00 87.94 84 LEU A C 1
ATOM 653 O O . LEU A 1 84 ? -11.869 -1.260 -11.588 1.00 87.94 84 LEU A O 1
ATOM 657 N N . PHE A 1 85 ? -9.897 -2.337 -11.640 1.00 84.00 85 PHE A N 1
ATOM 658 C CA . PHE A 1 85 ? -9.212 -1.419 -12.557 1.00 84.00 85 PHE A CA 1
ATOM 659 C C . PHE A 1 85 ? -8.739 -2.106 -13.840 1.00 84.00 85 PHE A C 1
ATOM 661 O O . PHE A 1 85 ? -7.891 -1.570 -14.552 1.00 84.00 85 PHE A O 1
ATOM 668 N N . ALA A 1 86 ? -9.241 -3.307 -14.143 1.00 81.31 86 ALA A N 1
ATOM 669 C CA . ALA A 1 86 ? -8.714 -4.136 -15.229 1.00 81.31 86 ALA A CA 1
ATOM 670 C C . ALA A 1 86 ? -8.762 -3.433 -16.600 1.00 81.31 86 ALA A C 1
ATOM 672 O O . ALA A 1 86 ? -7.868 -3.621 -17.425 1.00 81.31 86 ALA A O 1
ATOM 673 N N . ASN A 1 87 ? -9.772 -2.583 -16.808 1.00 83.62 87 ASN A N 1
ATOM 674 C CA . ASN A 1 87 ? -9.986 -1.833 -18.049 1.00 83.62 87 ASN A CA 1
ATOM 675 C C . ASN A 1 87 ? -9.316 -0.450 -18.057 1.00 83.62 87 ASN A C 1
ATOM 677 O O . ASN A 1 87 ? -9.441 0.286 -19.034 1.00 83.62 87 ASN A O 1
ATOM 681 N N . GLU A 1 88 ? -8.617 -0.084 -16.983 1.00 83.94 88 GLU A N 1
ATOM 682 C CA . GLU A 1 88 ? -7.983 1.219 -16.835 1.00 83.94 88 GLU A CA 1
ATOM 683 C C . GLU A 1 88 ? -6.463 1.131 -17.040 1.00 83.94 88 GLU A C 1
ATOM 685 O O . GLU A 1 88 ? -5.803 0.111 -16.798 1.00 83.94 88 GLU A O 1
ATOM 690 N N . ASN A 1 89 ? -5.893 2.235 -17.512 1.00 80.94 89 ASN A N 1
ATOM 691 C CA . ASN A 1 89 ? -4.457 2.443 -17.634 1.00 80.94 89 ASN A CA 1
ATOM 692 C C . ASN A 1 89 ? -4.132 3.818 -17.064 1.00 80.94 89 ASN A C 1
ATOM 694 O O . ASN A 1 89 ? -4.834 4.785 -17.350 1.00 80.94 89 ASN A O 1
ATOM 698 N N . GLY A 1 90 ? -3.060 3.905 -16.285 1.00 82.25 90 GLY A N 1
ATOM 699 C CA . GLY A 1 90 ? -2.596 5.171 -15.739 1.00 82.25 90 GLY A CA 1
ATOM 700 C C . GLY A 1 90 ? -1.896 5.025 -14.391 1.00 82.25 90 GLY A C 1
ATOM 701 O O . GLY A 1 90 ? -1.821 3.923 -13.833 1.00 82.25 90 GLY A O 1
ATOM 702 N N . PRO A 1 91 ? -1.373 6.139 -13.856 1.00 78.06 91 PRO A N 1
ATOM 703 C CA . PRO A 1 91 ? -0.775 6.159 -12.532 1.00 78.06 91 PRO A CA 1
ATOM 704 C C . PRO A 1 91 ? -1.835 5.824 -11.474 1.00 78.06 91 PRO A C 1
ATOM 706 O O . PRO A 1 91 ? -2.879 6.460 -11.403 1.00 78.06 91 PRO A O 1
ATOM 709 N N . GLY A 1 92 ? -1.563 4.828 -10.628 1.00 75.62 92 GLY A N 1
ATOM 710 C CA . GLY A 1 92 ? -2.496 4.383 -9.585 1.00 75.62 92 GLY A CA 1
ATOM 711 C C . GLY A 1 92 ? -3.347 3.170 -9.949 1.00 75.62 92 GLY A C 1
ATOM 712 O O . GLY A 1 92 ? -4.070 2.684 -9.084 1.00 75.62 92 GLY A O 1
ATOM 713 N N . VAL A 1 93 ? -3.216 2.643 -11.169 1.00 83.12 93 VAL A N 1
ATOM 714 C CA . VAL A 1 93 ? -3.736 1.319 -11.526 1.00 83.12 93 VAL A CA 1
ATOM 715 C C . VAL A 1 93 ? -2.760 0.259 -11.020 1.00 83.12 93 VAL A C 1
ATOM 717 O O . VAL A 1 93 ? -1.577 0.277 -11.355 1.00 83.12 93 VAL A O 1
ATOM 720 N N . GLY A 1 94 ? -3.257 -0.658 -10.200 1.00 89.62 94 GLY A N 1
ATOM 721 C CA . GLY A 1 94 ? -2.451 -1.687 -9.558 1.00 89.62 94 GLY A CA 1
ATOM 722 C C . GLY A 1 94 ? -3.329 -2.694 -8.832 1.00 89.62 94 GLY A C 1
ATOM 723 O O . GLY A 1 94 ? -4.490 -2.847 -9.204 1.00 89.62 94 GLY A O 1
ATOM 724 N N . VAL A 1 95 ? -2.800 -3.367 -7.813 1.00 93.06 95 VAL A N 1
ATOM 725 C CA . VAL A 1 95 ? -3.502 -4.390 -7.024 1.00 93.06 95 VAL A CA 1
ATOM 726 C C . VAL A 1 95 ? -3.798 -3.905 -5.606 1.00 93.06 95 VAL A C 1
ATOM 728 O O . VAL A 1 95 ? -3.005 -3.167 -5.016 1.00 93.06 95 VAL A O 1
ATOM 731 N N . ILE A 1 96 ? -4.946 -4.317 -5.067 1.00 94.06 96 ILE A N 1
ATOM 732 C CA . ILE A 1 96 ? -5.309 -4.119 -3.662 1.00 94.06 96 ILE A CA 1
ATOM 733 C C . ILE A 1 96 ? -5.255 -5.470 -2.955 1.00 94.06 96 ILE A C 1
ATOM 735 O O . ILE A 1 96 ? -5.970 -6.406 -3.327 1.00 94.06 96 ILE A O 1
ATOM 739 N N . ASP A 1 97 ? -4.453 -5.551 -1.896 1.00 93.88 97 ASP A N 1
ATOM 740 C CA . ASP A 1 97 ? -4.362 -6.761 -1.086 1.00 93.88 97 ASP A CA 1
ATOM 741 C C . ASP A 1 97 ? -5.668 -6.990 -0.326 1.00 93.88 97 ASP A C 1
ATOM 743 O O . ASP A 1 97 ? -6.121 -6.155 0.466 1.00 93.88 97 ASP A O 1
ATOM 747 N N . ARG A 1 98 ? -6.278 -8.152 -0.569 1.00 93.94 98 ARG A N 1
ATOM 748 C CA . ARG A 1 98 ? -7.514 -8.593 0.078 1.00 93.94 98 ARG A CA 1
ATOM 749 C C . ARG A 1 98 ? -7.282 -9.874 0.852 1.00 93.94 98 ARG A C 1
ATOM 751 O O . ARG A 1 98 ? -6.510 -10.740 0.444 1.00 93.94 98 ARG A O 1
ATOM 758 N N . ILE A 1 99 ? -8.014 -10.006 1.947 1.00 92.31 99 ILE A N 1
ATOM 759 C CA . ILE A 1 99 ? -8.049 -11.218 2.753 1.00 92.31 99 ILE A CA 1
ATOM 760 C C . ILE A 1 99 ? -8.508 -12.391 1.877 1.00 92.31 99 ILE A C 1
ATOM 762 O O . ILE A 1 99 ? -9.539 -12.323 1.210 1.00 92.31 99 ILE A O 1
ATOM 766 N N . THR A 1 100 ? -7.739 -13.475 1.855 1.00 92.62 100 THR A N 1
ATOM 767 C CA . THR A 1 100 ? -7.985 -14.624 0.965 1.00 92.62 100 THR A CA 1
ATOM 768 C C . THR A 1 100 ? -8.906 -15.681 1.575 1.00 92.62 100 THR A C 1
ATOM 770 O O . THR A 1 100 ? -9.521 -16.455 0.837 1.00 92.62 100 THR A O 1
ATOM 773 N N . THR A 1 101 ? -9.027 -15.696 2.902 1.00 92.00 101 THR A N 1
ATOM 774 C CA . THR A 1 101 ? -9.864 -16.605 3.694 1.00 92.00 101 THR A CA 1
ATOM 775 C C . THR A 1 101 ? -10.354 -15.888 4.941 1.00 92.00 101 THR A C 1
ATOM 777 O O . THR A 1 101 ? -9.641 -15.025 5.449 1.00 92.00 101 THR A O 1
ATOM 780 N N . ASP A 1 102 ? -11.512 -16.270 5.472 1.00 88.75 102 ASP A N 1
ATOM 781 C CA . ASP A 1 102 ? -12.014 -15.697 6.721 1.00 88.75 102 ASP A CA 1
ATOM 782 C C . ASP A 1 102 ? -10.949 -15.810 7.813 1.00 88.75 102 ASP A C 1
ATOM 784 O O . ASP A 1 102 ? -10.397 -16.886 8.062 1.00 88.75 102 ASP A O 1
ATOM 788 N N . SER A 1 103 ? -10.594 -14.664 8.386 1.00 88.38 103 SER A N 1
ATOM 789 C CA . SER A 1 103 ? -9.403 -14.517 9.217 1.00 88.38 103 SER A CA 1
ATOM 790 C C . SER A 1 103 ? -9.713 -13.762 10.501 1.00 88.38 103 SER A C 1
ATOM 792 O O . SER A 1 103 ? -10.667 -12.991 10.589 1.00 88.38 103 SER A O 1
ATOM 794 N N . TYR A 1 104 ? -8.863 -13.967 11.501 1.00 87.31 104 TYR A N 1
ATOM 795 C CA . TYR A 1 104 ? -8.917 -13.277 12.782 1.00 87.31 104 TYR A CA 1
ATOM 796 C C . TYR A 1 104 ? -7.536 -12.711 13.102 1.00 87.31 104 TYR A C 1
ATOM 798 O O . TYR A 1 104 ? -6.519 -13.315 12.760 1.00 87.31 104 TYR A O 1
ATOM 806 N N . LEU A 1 105 ? -7.505 -11.561 13.768 1.00 84.81 105 LEU A N 1
ATOM 807 C CA . LEU A 1 105 ? -6.283 -10.944 14.264 1.00 84.81 105 LEU A CA 1
ATOM 808 C C . LEU A 1 105 ? -6.213 -11.129 15.779 1.00 84.81 105 LEU A C 1
ATOM 810 O O . LEU A 1 105 ? -7.039 -10.583 16.507 1.00 84.81 105 LEU A O 1
ATOM 814 N N . ASP A 1 106 ? -5.218 -11.871 16.253 1.00 86.19 106 ASP A N 1
ATOM 815 C CA . ASP A 1 106 ? -4.947 -12.008 17.682 1.00 86.19 106 ASP A CA 1
ATOM 816 C C . ASP A 1 106 ? -3.977 -10.892 18.116 1.00 86.19 106 ASP A C 1
ATOM 818 O O . ASP A 1 106 ? -2.803 -10.873 17.744 1.00 86.19 106 ASP A O 1
ATOM 822 N N . VAL A 1 107 ? -4.485 -9.927 18.886 1.00 83.56 107 VAL A N 1
ATOM 823 C CA . VAL A 1 107 ? -3.733 -8.761 19.372 1.00 83.56 107 VAL A CA 1
ATOM 824 C C . VAL A 1 107 ? -3.392 -8.963 20.841 1.00 83.56 107 VAL A C 1
ATOM 826 O O . VAL A 1 107 ? -4.285 -9.126 21.671 1.00 83.56 107 VAL A O 1
ATOM 829 N N . ALA A 1 108 ? -2.108 -8.935 21.196 1.00 84.75 108 ALA A N 1
ATOM 830 C CA . ALA A 1 108 ? -1.715 -8.987 22.602 1.00 84.75 108 ALA A CA 1
ATOM 831 C C . ALA A 1 108 ? -2.160 -7.713 23.338 1.00 84.75 108 ALA A C 1
ATOM 833 O O . ALA A 1 108 ? -2.072 -6.607 22.806 1.00 84.75 108 ALA A O 1
ATOM 834 N N . GLU A 1 109 ? -2.612 -7.864 24.581 1.00 78.56 109 GLU A N 1
ATOM 835 C CA . GLU A 1 109 ? -3.253 -6.774 25.327 1.00 78.56 109 GLU A CA 1
ATOM 836 C C . GLU A 1 109 ? -2.389 -5.535 25.508 1.00 78.56 109 GLU A C 1
ATOM 838 O O . GLU A 1 109 ? -2.915 -4.431 25.476 1.00 78.56 109 GLU A O 1
ATOM 843 N N . GLY A 1 110 ? -1.070 -5.693 25.619 1.00 81.94 110 GLY A N 1
ATOM 844 C CA . GLY A 1 110 ? -0.149 -4.561 25.733 1.00 81.94 110 GLY A CA 1
ATOM 845 C C . GLY A 1 110 ? -0.122 -3.632 24.511 1.00 81.94 110 GLY A C 1
ATOM 846 O O . GLY A 1 110 ? 0.382 -2.520 24.620 1.00 81.94 110 GLY A O 1
ATOM 847 N N . TYR A 1 111 ? -0.658 -4.061 23.363 1.00 84.62 111 TYR A N 1
ATOM 848 C CA . TYR A 1 111 ? -0.771 -3.233 22.155 1.00 84.62 111 TYR A CA 1
ATOM 849 C C . TYR A 1 111 ? -2.132 -2.547 22.016 1.00 84.62 111 TYR A C 1
ATOM 851 O O . TYR A 1 111 ? -2.337 -1.768 21.084 1.00 84.62 111 TYR A O 1
ATOM 859 N N . VAL A 1 112 ? -3.071 -2.829 22.919 1.00 85.38 112 VAL A N 1
ATOM 860 C CA . VAL A 1 112 ? -4.396 -2.218 22.903 1.00 85.38 112 VAL A CA 1
ATOM 861 C C . VAL A 1 112 ? -4.306 -0.855 23.587 1.00 85.38 112 VAL A C 1
ATOM 863 O O . VAL A 1 112 ? -3.819 -0.776 24.712 1.00 85.38 112 VAL A O 1
ATOM 866 N N . PRO A 1 113 ? -4.769 0.230 22.944 1.00 87.06 113 PRO A N 1
ATOM 867 C CA . PRO A 1 113 ? -4.759 1.551 23.557 1.00 87.06 113 PRO A CA 1
ATOM 868 C C . PRO A 1 113 ? -5.519 1.617 24.886 1.00 87.06 113 PRO A C 1
ATOM 870 O O . PRO A 1 113 ? -6.596 1.031 25.024 1.00 87.06 113 PRO A O 1
ATOM 873 N N . ASP A 1 114 ? -5.027 2.441 25.817 1.00 86.12 114 ASP A N 1
ATOM 874 C CA . ASP A 1 114 ? -5.565 2.504 27.182 1.00 86.12 114 ASP A CA 1
ATOM 875 C C . ASP A 1 114 ? -7.063 2.826 27.252 1.00 86.12 114 ASP A C 1
ATOM 877 O O . ASP A 1 114 ? -7.803 2.283 28.073 1.00 86.12 114 ASP A O 1
ATOM 881 N N . TYR A 1 115 ? -7.533 3.684 26.346 1.00 85.56 115 TYR A N 1
ATOM 882 C CA . TYR A 1 115 ? -8.934 4.097 26.277 1.00 85.56 115 TYR A CA 1
ATOM 883 C C . TYR A 1 115 ? -9.880 2.969 25.829 1.00 85.56 115 TYR A C 1
ATOM 885 O O . TYR A 1 115 ? -11.092 3.083 26.015 1.00 85.56 115 TYR A O 1
ATOM 893 N N . LEU A 1 116 ? -9.348 1.874 25.271 1.00 84.12 116 LEU A N 1
ATOM 894 C CA . LEU A 1 116 ? -10.120 0.695 24.884 1.00 84.12 116 LEU A CA 1
ATOM 895 C C . LEU A 1 116 ? -10.159 -0.381 25.982 1.00 84.12 116 LEU A C 1
ATOM 897 O O . LEU A 1 116 ? -11.088 -1.193 25.992 1.00 84.12 116 LEU A O 1
ATOM 901 N N . PHE A 1 117 ? -9.233 -0.367 26.951 1.00 76.94 117 PHE A N 1
ATOM 902 C CA . PHE A 1 117 ? -9.201 -1.360 28.036 1.00 76.94 117 PHE A CA 1
ATOM 903 C C . PHE A 1 117 ? -10.500 -1.503 28.837 1.00 76.94 117 PHE A C 1
ATOM 905 O O . PHE A 1 117 ? -10.824 -2.641 29.187 1.00 76.94 117 PHE A O 1
ATOM 912 N N . PRO A 1 118 ? -11.284 -0.444 29.130 1.00 76.69 118 PRO A N 1
ATOM 913 C CA . PRO A 1 118 ? -12.557 -0.611 29.829 1.00 76.69 118 PRO A CA 1
ATOM 914 C C . PRO A 1 118 ? -13.508 -1.579 29.111 1.00 76.69 118 PRO A C 1
ATOM 916 O O . PRO A 1 118 ? -14.165 -2.393 29.761 1.00 76.69 118 PRO A O 1
ATOM 919 N N . PHE A 1 119 ? -13.530 -1.556 27.774 1.00 73.88 119 PHE A N 1
ATOM 920 C CA . PHE A 1 119 ? -14.365 -2.443 26.961 1.00 73.88 119 PHE A CA 1
ATOM 921 C C . PHE A 1 119 ? -13.831 -3.879 26.945 1.00 73.88 119 PHE A C 1
ATOM 923 O O . PHE A 1 119 ? -14.607 -4.832 27.032 1.00 73.88 119 PHE A O 1
ATOM 930 N N . VAL A 1 120 ? -12.506 -4.038 26.904 1.00 70.81 120 VAL A N 1
ATOM 931 C CA . VAL A 1 120 ? -11.833 -5.345 26.954 1.00 70.81 120 VAL A CA 1
ATOM 932 C C . VAL A 1 120 ? -12.055 -6.031 28.304 1.00 70.81 120 VAL A C 1
ATOM 934 O O . VAL A 1 120 ? -12.451 -7.196 28.362 1.00 70.81 120 VAL A O 1
ATOM 937 N N . ASN A 1 121 ? -11.859 -5.295 29.400 1.00 63.44 121 ASN A N 1
ATOM 938 C CA . ASN A 1 121 ? -12.035 -5.804 30.759 1.00 63.44 121 ASN A CA 1
ATOM 939 C C . ASN A 1 121 ? -13.495 -6.153 31.061 1.00 63.44 121 ASN A C 1
ATOM 941 O O . ASN A 1 121 ? -13.763 -7.152 31.732 1.00 63.44 121 ASN A O 1
ATOM 945 N N . LEU A 1 122 ? -14.449 -5.376 30.536 1.00 61.78 122 LEU A N 1
ATOM 946 C CA . LEU A 1 122 ? -15.867 -5.715 30.633 1.00 61.78 122 LEU A CA 1
ATOM 947 C C . LEU A 1 122 ? -16.186 -7.010 29.870 1.00 61.78 122 LEU A C 1
ATOM 949 O O . LEU A 1 122 ? -16.879 -7.874 30.405 1.00 61.78 122 LEU A O 1
ATOM 953 N N . GLY A 1 123 ? -15.627 -7.182 28.667 1.00 62.84 123 GLY A N 1
ATOM 954 C CA . GLY A 1 123 ? -15.741 -8.419 27.892 1.00 62.84 123 GLY A CA 1
ATOM 955 C C . GLY A 1 123 ? -15.209 -9.638 28.649 1.00 62.84 123 GLY A C 1
ATOM 956 O O . GLY A 1 123 ? -15.910 -10.641 28.757 1.00 62.84 123 GLY A O 1
ATOM 957 N N . ARG A 1 124 ? -14.027 -9.522 29.267 1.00 62.50 124 ARG A N 1
ATOM 958 C CA . ARG A 1 124 ? -13.443 -10.557 30.142 1.00 62.50 124 ARG A CA 1
ATOM 959 C C . ARG A 1 124 ? -14.322 -10.915 31.331 1.00 62.50 124 ARG A C 1
ATOM 961 O O . ARG A 1 124 ? -14.498 -12.090 31.635 1.00 62.50 124 ARG A O 1
ATOM 968 N N . ARG A 1 125 ? -14.866 -9.902 32.009 1.00 57.12 125 ARG A N 1
ATOM 969 C CA . ARG A 1 125 ? -15.715 -10.094 33.191 1.00 57.12 125 ARG A CA 1
ATOM 970 C C . ARG A 1 125 ? -17.024 -10.804 32.849 1.00 57.12 125 ARG A C 1
ATOM 972 O O . ARG A 1 125 ? -17.521 -11.569 33.668 1.00 57.12 125 ARG A O 1
ATOM 979 N N . LEU A 1 126 ? -17.583 -10.532 31.671 1.00 52.72 126 LEU A N 1
ATOM 980 C CA . LEU A 1 126 ? -18.850 -11.113 31.224 1.00 52.72 126 LEU A CA 1
ATOM 981 C C . LEU A 1 126 ? -18.673 -12.470 30.526 1.00 52.72 126 LEU A C 1
ATOM 983 O O . LEU A 1 126 ? -19.568 -13.307 30.603 1.00 52.72 126 LEU A O 1
ATOM 987 N N . PHE A 1 127 ? -17.524 -12.709 29.889 1.00 54.59 127 PHE A N 1
ATOM 988 C CA . PHE A 1 127 ? -17.250 -13.916 29.104 1.00 54.59 127 PHE A CA 1
ATOM 989 C C . PHE A 1 127 ? -15.847 -14.491 29.397 1.00 54.59 127 PHE A C 1
ATOM 991 O O . PHE A 1 127 ? -15.000 -14.541 28.500 1.00 54.59 127 PHE A O 1
ATOM 998 N N . PRO A 1 128 ? -15.578 -14.977 30.628 1.00 52.12 128 PRO A N 1
ATOM 999 C CA . PRO A 1 128 ? -14.259 -15.492 31.031 1.00 52.12 128 PRO A CA 1
ATOM 1000 C C . PRO A 1 128 ? -13.809 -16.748 30.261 1.00 52.12 128 PRO A C 1
ATOM 1002 O O . PRO A 1 128 ? -12.659 -17.158 30.365 1.00 52.12 128 PRO A O 1
ATOM 1005 N N . PHE A 1 129 ? -14.705 -17.353 29.478 1.00 48.12 129 PHE A N 1
ATOM 1006 C CA . PHE A 1 129 ? -14.467 -18.528 28.638 1.00 48.12 129 PHE A CA 1
ATOM 1007 C C . PHE A 1 129 ? -14.192 -18.194 27.154 1.00 48.12 129 PHE A C 1
ATOM 1009 O O . PHE A 1 129 ? -13.933 -19.110 26.381 1.00 48.12 129 PHE A O 1
ATOM 1016 N N . VAL A 1 130 ? -14.256 -16.915 26.739 1.00 49.19 130 VAL A N 1
ATOM 1017 C CA . VAL A 1 130 ? -14.136 -16.476 25.321 1.00 49.19 130 VAL A CA 1
ATOM 1018 C C . VAL A 1 130 ? -12.821 -15.742 25.022 1.00 49.19 130 VAL A C 1
ATOM 1020 O O . VAL A 1 130 ? -12.543 -15.385 23.880 1.00 49.19 130 VAL A O 1
ATOM 1023 N N . THR A 1 131 ? -11.952 -15.526 26.005 1.00 51.81 131 THR A N 1
ATOM 1024 C CA . THR A 1 131 ? -10.643 -14.923 25.729 1.00 51.81 131 THR A CA 1
ATOM 1025 C C . THR A 1 131 ? -9.677 -15.956 25.171 1.00 51.81 131 THR A C 1
ATOM 1027 O O . THR A 1 131 ? -9.534 -17.033 25.747 1.00 51.81 131 THR A O 1
ATOM 1030 N N . GLY A 1 132 ? -9.033 -15.622 24.050 1.00 51.25 132 GLY A N 1
ATOM 1031 C CA . GLY A 1 132 ? -8.073 -16.473 23.354 1.00 51.25 132 GLY A CA 1
ATOM 1032 C C . GLY A 1 132 ? -6.964 -17.012 24.259 1.00 51.25 132 GLY A C 1
ATOM 1033 O O . GLY A 1 132 ? -6.759 -16.571 25.391 1.00 51.25 132 GLY A O 1
ATOM 1034 N N . THR A 1 133 ? -6.244 -18.007 23.752 1.00 51.94 133 THR A N 1
ATOM 1035 C CA . THR A 1 133 ? -5.131 -18.657 24.447 1.00 51.94 133 THR A CA 1
ATOM 1036 C C . THR A 1 133 ? -4.059 -17.631 24.838 1.00 51.94 133 THR A C 1
ATOM 1038 O O . THR A 1 133 ? -3.249 -17.241 24.006 1.00 51.94 133 THR A O 1
ATOM 1041 N N . GLY A 1 134 ? -4.057 -17.201 26.105 1.00 56.88 134 GLY A N 1
ATOM 1042 C CA . GLY A 1 134 ? -3.068 -16.286 26.689 1.00 56.88 134 GLY A CA 1
ATOM 1043 C C . GLY A 1 134 ? -3.264 -14.816 26.298 1.00 56.88 134 GLY A C 1
ATOM 1044 O O . GLY A 1 134 ? -3.127 -14.485 25.131 1.00 56.88 134 GLY A O 1
ATOM 1045 N N . TYR A 1 135 ? -3.571 -13.954 27.283 1.00 67.75 135 TYR A N 1
ATOM 1046 C CA . TYR A 1 135 ? -3.591 -12.468 27.281 1.00 67.75 135 TYR A CA 1
ATOM 1047 C C . TYR A 1 135 ? -3.703 -11.727 25.927 1.00 67.75 135 TYR A C 1
ATOM 1049 O O . TYR A 1 135 ? -3.042 -10.711 25.702 1.00 67.75 135 TYR A O 1
ATOM 1057 N N . SER A 1 136 ? -4.542 -12.221 25.022 1.00 75.69 136 SER A N 1
ATOM 1058 C CA . SER A 1 136 ? -4.721 -11.703 23.670 1.00 75.69 136 SER A CA 1
ATOM 1059 C C . SER A 1 136 ? -6.203 -11.556 23.368 1.00 75.69 136 SER A C 1
ATOM 1061 O O . SER A 1 136 ? -7.054 -12.312 23.850 1.00 75.69 136 SER A O 1
ATOM 1063 N N . ILE A 1 137 ? -6.508 -10.525 22.592 1.00 78.06 137 ILE A N 1
ATOM 1064 C CA . ILE A 1 137 ? -7.841 -10.194 22.123 1.00 78.06 137 ILE A CA 1
ATOM 1065 C C . ILE A 1 137 ? -7.927 -10.632 20.675 1.00 78.06 137 ILE A C 1
ATOM 1067 O O . ILE A 1 137 ? -7.168 -10.162 19.829 1.00 78.06 137 ILE A O 1
ATOM 1071 N N . ARG A 1 138 ? -8.889 -11.504 20.397 1.00 80.56 138 ARG A N 1
ATOM 1072 C CA . ARG A 1 138 ? -9.219 -11.910 19.039 1.00 80.56 138 ARG A CA 1
ATOM 1073 C C . ARG A 1 138 ? -10.147 -10.879 18.406 1.00 80.56 138 ARG A C 1
ATOM 1075 O O . ARG A 1 138 ? -11.268 -10.692 18.877 1.00 80.56 138 ARG A O 1
ATOM 1082 N N . VAL A 1 139 ? -9.689 -10.231 17.342 1.00 81.19 139 VAL A N 1
ATOM 1083 C CA . VAL A 1 139 ? -10.462 -9.277 16.539 1.00 81.19 139 VAL A CA 1
ATOM 1084 C C . VAL A 1 139 ? -10.882 -9.950 15.232 1.00 81.19 139 VAL A C 1
ATOM 1086 O O . VAL A 1 139 ? -10.051 -10.527 14.533 1.00 81.19 139 VAL A O 1
ATOM 1089 N N . GLY A 1 140 ? -12.176 -9.906 14.920 1.00 78.88 140 GLY A N 1
ATOM 1090 C CA . GLY A 1 140 ? -12.775 -10.522 13.734 1.00 78.88 140 GLY A CA 1
ATOM 1091 C C . GLY A 1 140 ? -14.203 -11.018 14.010 1.00 78.88 140 GLY A C 1
ATOM 1092 O O . GLY A 1 140 ? -14.745 -10.722 15.080 1.00 78.88 140 GLY A O 1
ATOM 1093 N N . PRO A 1 141 ? -14.806 -11.797 13.097 1.00 84.12 141 PRO A N 1
ATOM 1094 C CA . PRO A 1 141 ? -14.228 -12.296 11.843 1.00 84.12 141 PRO A CA 1
ATOM 1095 C C . PRO A 1 141 ? -13.986 -11.190 10.811 1.00 84.12 141 PRO A C 1
ATOM 1097 O O . PRO A 1 141 ? -14.773 -10.255 10.701 1.00 84.12 141 PRO A O 1
ATOM 1100 N N . PHE A 1 142 ? -12.906 -11.318 10.040 1.00 87.06 142 PHE A N 1
ATOM 1101 C CA . PHE A 1 142 ? -12.692 -10.537 8.825 1.00 87.06 142 PHE A CA 1
ATOM 1102 C C . PHE A 1 142 ? -13.007 -11.415 7.609 1.00 87.06 142 PHE A C 1
ATOM 1104 O O . PHE A 1 142 ? -12.306 -12.415 7.415 1.00 87.06 142 PHE A O 1
ATOM 1111 N N . PRO A 1 143 ? -14.033 -11.082 6.804 1.00 87.94 143 PRO A N 1
ATOM 1112 C CA . PRO A 1 143 ? -14.449 -11.940 5.706 1.00 87.94 143 PRO A CA 1
ATOM 1113 C C . PRO A 1 143 ? -13.431 -11.946 4.563 1.00 87.94 143 PRO A C 1
ATOM 1115 O O . PRO A 1 143 ? -12.742 -10.952 4.296 1.00 87.94 143 PRO A O 1
ATOM 1118 N N . LYS A 1 144 ? -13.392 -13.054 3.821 1.00 90.62 144 LYS A N 1
ATOM 1119 C CA . LYS A 1 144 ? -12.687 -13.149 2.538 1.00 90.62 144 LYS A CA 1
ATOM 1120 C C . LYS A 1 144 ? -13.102 -12.009 1.599 1.00 90.62 144 LYS A C 1
ATOM 1122 O O . LYS A 1 144 ? -14.281 -11.763 1.379 1.00 90.62 144 LYS A O 1
ATOM 1127 N N . GLY A 1 145 ? -12.118 -11.359 0.985 1.00 90.31 145 GLY A N 1
ATOM 1128 C CA . GLY A 1 145 ? -12.295 -10.243 0.056 1.00 90.31 145 GLY A CA 1
ATOM 1129 C C . GLY A 1 145 ? -12.166 -8.865 0.707 1.00 90.31 145 GLY A C 1
ATOM 1130 O O . GLY A 1 145 ? -12.060 -7.875 -0.011 1.00 90.31 145 GLY A O 1
ATOM 1131 N N . MET A 1 146 ? -12.114 -8.767 2.037 1.00 91.06 146 MET A N 1
ATOM 1132 C CA . MET A 1 146 ? -11.914 -7.480 2.702 1.00 91.06 146 MET A CA 1
ATOM 1133 C C . MET A 1 146 ? -10.512 -6.912 2.396 1.00 91.06 146 MET A C 1
ATOM 1135 O O . MET A 1 146 ? -9.526 -7.642 2.543 1.00 91.06 146 MET A O 1
ATOM 1139 N N . PRO A 1 147 ? -10.380 -5.633 1.991 1.00 94.19 147 PRO A N 1
ATOM 1140 C CA . PRO A 1 147 ? -9.079 -4.988 1.815 1.00 94.19 147 PRO A CA 1
ATOM 1141 C C . PRO A 1 147 ? -8.268 -4.968 3.118 1.00 94.19 147 PRO A C 1
ATOM 1143 O O . PRO A 1 147 ? -8.714 -4.420 4.126 1.00 94.19 147 PRO A O 1
ATOM 1146 N N . VAL A 1 148 ? -7.053 -5.520 3.093 1.00 93.50 148 VAL A N 1
ATOM 1147 C CA . VAL A 1 148 ? -6.189 -5.650 4.282 1.00 93.50 148 VAL A CA 1
ATOM 1148 C C . VAL A 1 148 ? -5.831 -4.279 4.853 1.00 93.50 148 VAL A C 1
ATOM 1150 O O . VAL A 1 148 ? -5.896 -4.065 6.065 1.00 93.50 148 VAL A O 1
ATOM 1153 N N . GLY A 1 149 ? -5.529 -3.322 3.972 1.00 92.00 149 GLY A N 1
ATOM 1154 C CA . GLY A 1 149 ? -5.156 -1.969 4.371 1.00 92.00 149 GLY A CA 1
ATOM 1155 C C . GLY A 1 149 ? -6.227 -1.251 5.196 1.00 92.00 149 GLY A C 1
ATOM 1156 O O . GLY A 1 149 ? -5.879 -0.392 6.003 1.00 92.00 149 GLY A O 1
ATOM 1157 N N . LEU A 1 150 ? -7.519 -1.584 5.031 1.00 92.38 150 LEU A N 1
ATOM 1158 C CA . LEU A 1 150 ? -8.593 -0.957 5.818 1.00 92.38 150 LEU A CA 1
ATOM 1159 C C . LEU A 1 150 ? -8.453 -1.276 7.305 1.00 92.38 150 LEU A C 1
ATOM 1161 O O . LEU A 1 150 ? -8.860 -0.472 8.132 1.00 92.38 150 LEU A O 1
ATOM 1165 N N . ILE A 1 151 ? -7.853 -2.418 7.639 1.00 90.25 151 ILE A N 1
ATOM 1166 C CA . ILE A 1 151 ? -7.613 -2.850 9.015 1.00 90.25 151 ILE A CA 1
ATOM 1167 C C . ILE A 1 151 ? -6.260 -2.319 9.493 1.00 90.25 151 ILE A C 1
ATOM 1169 O O . ILE A 1 151 ? -6.163 -1.723 10.563 1.00 90.25 151 ILE A O 1
ATOM 1173 N N . THR A 1 152 ? -5.203 -2.517 8.699 1.00 89.88 152 THR A N 1
ATOM 1174 C CA . THR A 1 152 ? -3.824 -2.245 9.137 1.00 89.88 152 THR A CA 1
ATOM 1175 C C . THR A 1 152 ? -3.484 -0.762 9.206 1.00 89.88 152 THR A C 1
ATOM 1177 O O . THR A 1 152 ? -2.580 -0.383 9.947 1.00 89.88 152 THR A O 1
ATOM 1180 N N . ASN A 1 153 ? -4.183 0.084 8.444 1.00 92.44 153 ASN A N 1
ATOM 1181 C CA . ASN A 1 153 ? -3.878 1.512 8.373 1.00 92.44 153 ASN A CA 1
ATOM 1182 C C . ASN A 1 153 ? -4.667 2.351 9.390 1.00 92.44 153 ASN A C 1
ATOM 1184 O O . ASN A 1 153 ? -4.475 3.568 9.427 1.00 92.44 153 ASN A O 1
ATOM 1188 N N . ILE A 1 154 ? -5.538 1.743 10.206 1.00 91.38 154 ILE A N 1
ATOM 1189 C CA . ILE A 1 154 ? -6.313 2.462 11.228 1.00 91.38 154 ILE A CA 1
ATOM 1190 C C . ILE A 1 154 ? -5.356 3.096 12.241 1.00 91.38 154 ILE A C 1
ATOM 1192 O O . ILE A 1 154 ? -4.548 2.416 12.875 1.00 91.38 154 ILE A O 1
ATOM 1196 N N . ASP A 1 155 ? -5.463 4.412 12.425 1.00 91.50 155 ASP A N 1
ATOM 1197 C CA . ASP A 1 155 ? -4.677 5.114 13.433 1.00 91.50 155 ASP A CA 1
ATOM 1198 C C . ASP A 1 155 ? -5.304 4.918 14.815 1.00 91.50 155 ASP A C 1
ATOM 1200 O O . ASP A 1 155 ? -6.105 5.728 15.259 1.00 91.50 155 ASP A O 1
ATOM 1204 N N . MET A 1 156 ? -4.955 3.851 15.525 1.00 88.62 156 MET A N 1
ATOM 1205 C CA . MET A 1 156 ? -5.556 3.569 16.835 1.00 88.62 156 MET A CA 1
ATOM 1206 C C . MET A 1 156 ? -5.191 4.594 17.926 1.00 88.62 156 MET A C 1
ATOM 1208 O O . MET A 1 156 ? -5.867 4.660 18.954 1.00 88.62 156 MET A O 1
ATOM 1212 N N . LEU A 1 157 ? -4.124 5.380 17.745 1.00 87.12 157 LEU A N 1
ATOM 1213 C CA . LEU A 1 157 ? -3.584 6.259 18.790 1.00 87.12 157 LEU A CA 1
ATOM 1214 C C . LEU A 1 157 ? -3.839 7.744 18.522 1.00 87.12 157 LEU A C 1
ATOM 1216 O O . LEU A 1 157 ? -4.001 8.505 19.478 1.00 87.12 157 LEU A O 1
ATOM 1220 N N . GLY A 1 158 ? -3.849 8.163 17.254 1.00 85.69 158 GLY A N 1
ATOM 1221 C CA . GLY A 1 158 ? -3.915 9.575 16.879 1.00 85.69 158 GLY A CA 1
ATOM 1222 C C . GLY A 1 158 ? -2.713 10.362 17.404 1.00 85.69 158 GLY A C 1
ATOM 1223 O O . GLY A 1 158 ? -2.869 11.496 17.846 1.00 85.69 158 GLY A O 1
ATOM 1224 N N . SER A 1 159 ? -1.523 9.751 17.438 1.00 82.94 159 SER A N 1
ATOM 1225 C CA . SER A 1 159 ? -0.338 10.310 18.117 1.00 82.94 159 SER A CA 1
ATOM 1226 C C . SER A 1 159 ? 0.184 11.609 17.501 1.00 82.94 159 SER A C 1
ATOM 1228 O O . SER A 1 159 ? 0.891 12.361 18.163 1.00 82.94 159 SER A O 1
ATOM 1230 N N . GLU A 1 160 ? -0.165 11.871 16.243 1.00 81.75 160 GLU A N 1
ATOM 1231 C CA . GLU A 1 160 ? 0.229 13.076 15.507 1.00 81.75 160 GLU A CA 1
ATOM 1232 C C . GLU A 1 160 ? -0.839 14.183 15.558 1.00 81.75 160 GLU A C 1
ATOM 1234 O O . GLU A 1 160 ? -0.648 15.249 14.976 1.00 81.75 160 GLU A O 1
ATOM 1239 N N . LEU A 1 161 ? -1.966 13.936 16.232 1.00 86.31 161 LEU A N 1
ATOM 1240 C CA . LEU A 1 161 ? -3.056 14.894 16.389 1.00 86.31 161 LEU A CA 1
ATOM 1241 C C . LEU A 1 161 ? -2.861 15.753 17.644 1.00 86.31 161 LEU A C 1
ATOM 1243 O O . LEU A 1 161 ? -2.227 15.337 18.615 1.00 86.31 161 LEU A O 1
ATOM 1247 N N . SER A 1 162 ? -3.459 16.948 17.645 1.00 88.62 162 SER A N 1
ATOM 1248 C CA . SER A 1 162 ? -3.554 17.762 18.861 1.00 88.62 162 SER A CA 1
ATOM 1249 C C . SER A 1 162 ? -4.348 17.020 19.944 1.00 88.62 162 SER A C 1
ATOM 1251 O O . SER A 1 162 ? -5.140 16.129 19.646 1.00 88.62 162 SER A O 1
ATOM 1253 N N . ASP A 1 163 ? -4.207 17.396 21.217 1.00 89.94 163 ASP A N 1
ATOM 1254 C CA . ASP A 1 163 ? -4.939 16.721 22.299 1.00 89.94 163 ASP A CA 1
ATOM 1255 C C . ASP A 1 163 ? -6.465 16.763 22.138 1.00 89.94 163 ASP A C 1
ATOM 1257 O O . ASP A 1 163 ? -7.160 15.832 22.553 1.00 89.94 163 ASP A O 1
ATOM 1261 N N . ALA A 1 164 ? -6.997 17.839 21.554 1.00 90.81 164 ALA A N 1
ATOM 1262 C CA . ALA A 1 164 ? -8.423 17.964 21.278 1.00 90.81 164 ALA A CA 1
ATOM 1263 C C . ALA A 1 164 ? -8.851 17.024 20.143 1.00 90.81 164 ALA A C 1
ATOM 1265 O O . ALA A 1 164 ? -9.778 16.231 20.327 1.00 90.81 164 ALA A O 1
ATOM 1266 N N . ASP A 1 165 ? -8.129 17.053 19.023 1.00 91.12 165 ASP A N 1
ATOM 1267 C CA . ASP A 1 165 ? -8.422 16.231 17.845 1.00 91.12 165 ASP A CA 1
ATOM 1268 C C . ASP A 1 165 ? -8.208 14.744 18.126 1.00 91.12 165 ASP A C 1
ATOM 1270 O O . ASP A 1 165 ? -8.981 13.906 17.673 1.00 91.12 165 ASP A O 1
ATOM 1274 N N . ARG A 1 166 ? -7.207 14.403 18.943 1.00 91.69 166 ARG A N 1
ATOM 1275 C CA . ARG A 1 166 ? -6.934 13.035 19.389 1.00 91.69 166 ARG A CA 1
ATOM 1276 C C . ARG A 1 166 ? -8.103 12.457 20.178 1.00 91.69 166 ARG A C 1
ATOM 1278 O O . ARG A 1 166 ? -8.477 11.312 19.948 1.00 91.69 166 ARG A O 1
ATOM 1285 N N . ARG A 1 167 ? -8.713 13.231 21.083 1.00 90.69 167 ARG A N 1
ATOM 1286 C CA . ARG A 1 167 ? -9.909 12.781 21.820 1.00 90.69 167 ARG A CA 1
ATOM 1287 C C . ARG A 1 167 ? -11.094 12.558 20.889 1.00 90.69 167 ARG A C 1
ATOM 1289 O O . ARG A 1 167 ? -11.833 11.595 21.070 1.00 90.69 167 ARG A O 1
ATOM 1296 N N . GLU A 1 168 ? -11.278 13.432 19.906 1.00 92.31 168 GLU A N 1
ATOM 1297 C CA . GLU A 1 168 ? -12.340 13.270 18.912 1.00 92.31 168 GLU A CA 1
ATOM 1298 C C . GLU A 1 168 ? -12.099 12.043 18.023 1.00 92.31 168 GLU A C 1
ATOM 1300 O O . GLU A 1 168 ? -13.001 11.240 17.796 1.00 92.31 168 GLU A O 1
ATOM 1305 N N . HIS A 1 169 ? -10.854 11.826 17.612 1.00 92.50 169 HIS A N 1
ATOM 1306 C CA . HIS A 1 169 ? -10.426 10.649 16.866 1.00 92.50 169 HIS A CA 1
ATOM 1307 C C . HIS A 1 169 ? -10.661 9.346 17.641 1.00 92.50 169 HIS A C 1
ATOM 1309 O O . HIS A 1 169 ? -11.236 8.400 17.109 1.00 92.50 169 HIS A O 1
ATOM 1315 N N . GLN A 1 170 ? -10.324 9.316 18.933 1.00 92.44 170 GLN A N 1
ATOM 1316 C CA . GLN A 1 170 ? -10.604 8.173 19.810 1.00 92.44 170 GLN A CA 1
ATOM 1317 C C . GLN A 1 170 ? -12.106 7.875 19.915 1.00 92.44 170 GLN A C 1
ATOM 1319 O O . GLN A 1 170 ? -12.504 6.711 19.862 1.00 92.44 170 GLN A O 1
ATOM 1324 N N . LYS A 1 171 ? -12.962 8.903 20.002 1.00 91.75 171 LYS A N 1
ATOM 1325 C CA . LYS A 1 171 ? -14.423 8.711 19.975 1.00 91.75 171 LYS A CA 1
ATOM 1326 C C . LYS A 1 171 ? -14.893 8.106 18.655 1.00 91.75 171 LYS A C 1
ATOM 1328 O O . LYS A 1 171 ? -15.723 7.200 18.681 1.00 91.75 171 LYS A O 1
ATOM 1333 N N . ARG A 1 172 ? -14.348 8.564 17.522 1.00 92.31 172 ARG A N 1
ATOM 1334 C CA . ARG A 1 172 ? -14.660 8.001 16.196 1.00 92.31 172 ARG A CA 1
ATOM 1335 C C . ARG A 1 172 ? -14.278 6.530 16.106 1.00 92.31 172 ARG A C 1
ATOM 1337 O O . ARG A 1 172 ? -15.071 5.749 15.599 1.00 92.31 172 ARG A O 1
ATOM 1344 N N . ILE A 1 173 ? -13.130 6.137 16.659 1.00 91.94 173 ILE A N 1
ATOM 1345 C CA . ILE A 1 173 ? -12.712 4.727 16.717 1.00 91.94 173 ILE A CA 1
ATOM 1346 C C . ILE A 1 173 ? -13.684 3.903 17.559 1.00 91.94 173 ILE A C 1
ATOM 1348 O O . ILE A 1 173 ? -14.126 2.846 17.121 1.00 91.94 173 ILE A O 1
ATOM 1352 N N . VAL A 1 174 ? -14.060 4.378 18.749 1.00 90.19 174 VAL A N 1
ATOM 1353 C CA . VAL A 1 174 ? -15.021 3.658 19.602 1.00 90.19 174 VAL A CA 1
ATOM 1354 C C . VAL A 1 174 ? -16.373 3.504 18.895 1.00 90.19 174 VAL A C 1
ATOM 1356 O O . VAL A 1 174 ? -16.950 2.417 18.911 1.00 90.19 174 VAL A O 1
ATOM 1359 N N . ALA A 1 175 ? -16.856 4.556 18.228 1.00 91.56 175 ALA A N 1
ATOM 1360 C CA . ALA A 1 175 ? -18.088 4.511 17.442 1.00 91.56 175 ALA A CA 1
ATOM 1361 C C . ALA A 1 175 ? -17.980 3.563 16.234 1.00 91.56 175 ALA A C 1
ATOM 1363 O O . ALA A 1 175 ? -18.915 2.810 15.962 1.00 91.56 175 ALA A O 1
ATOM 1364 N N . LEU A 1 176 ? -16.837 3.562 15.541 1.00 90.88 176 LEU A N 1
ATOM 1365 C CA . LEU A 1 176 ? -16.537 2.647 14.440 1.00 90.88 176 LEU A CA 1
ATOM 1366 C C . LEU A 1 176 ? -16.562 1.191 14.912 1.00 90.88 176 LEU A C 1
ATOM 1368 O O . LEU A 1 176 ? -17.219 0.369 14.289 1.00 90.88 176 LEU A O 1
ATOM 1372 N N . LEU A 1 177 ? -15.899 0.871 16.028 1.00 87.88 177 LEU A N 1
ATOM 1373 C CA . LEU A 1 177 ? -15.894 -0.483 16.592 1.00 87.88 177 LEU A CA 1
ATOM 1374 C C . LEU A 1 177 ? -17.299 -0.931 17.018 1.00 87.88 177 LEU A C 1
ATOM 1376 O O . LEU A 1 177 ? -17.657 -2.095 16.839 1.00 87.88 177 LEU A O 1
ATOM 1380 N N . GLY A 1 178 ? -18.096 -0.011 17.570 1.00 86.50 178 GLY A N 1
ATOM 1381 C CA . GLY A 1 178 ? -19.497 -0.256 17.905 1.00 86.50 178 GLY A CA 1
ATOM 1382 C C . GLY A 1 178 ? -20.328 -0.625 16.677 1.00 86.50 178 GLY A C 1
ATOM 1383 O O . GLY A 1 178 ? -20.973 -1.671 16.683 1.00 86.50 178 GLY A O 1
ATOM 1384 N N . ARG A 1 179 ? -20.247 0.187 15.615 1.00 87.38 179 ARG A N 1
ATOM 1385 C CA . ARG A 1 179 ? -20.958 -0.059 14.351 1.00 87.38 179 ARG A CA 1
ATOM 1386 C C . ARG A 1 179 ? -20.465 -1.304 13.632 1.00 87.38 179 ARG A C 1
ATOM 1388 O O . ARG A 1 179 ? -21.278 -2.138 13.274 1.00 87.38 179 ARG A O 1
ATOM 1395 N N . ALA A 1 180 ? -19.154 -1.503 13.518 1.00 85.88 180 ALA A N 1
ATOM 1396 C CA . ALA A 1 180 ? -18.585 -2.708 12.914 1.00 85.88 180 ALA A CA 1
ATOM 1397 C C . ALA A 1 180 ? -19.091 -3.985 13.604 1.00 85.88 180 ALA A C 1
ATOM 1399 O O . ALA A 1 180 ? -19.404 -4.973 12.950 1.00 85.88 180 ALA A O 1
ATOM 1400 N N . LYS A 1 181 ? -19.217 -3.962 14.938 1.00 83.69 181 LYS A N 1
ATOM 1401 C CA . LYS A 1 181 ? -19.785 -5.079 15.700 1.00 83.69 181 LYS A CA 1
ATOM 1402 C C . LYS A 1 181 ? -21.268 -5.303 15.403 1.00 83.69 181 LYS A C 1
ATOM 1404 O O . LYS A 1 181 ? -21.716 -6.443 15.481 1.00 83.69 181 LYS A O 1
ATOM 1409 N N . GLU A 1 182 ? -22.033 -4.243 15.176 1.00 85.19 182 GLU A N 1
ATOM 1410 C CA . GLU A 1 182 ? -23.445 -4.337 14.805 1.00 85.19 182 GLU A CA 1
ATOM 1411 C C . GLU A 1 182 ? -23.590 -4.887 13.385 1.00 85.19 182 GLU A C 1
ATOM 1413 O O . GLU A 1 182 ? -24.238 -5.914 13.220 1.00 85.19 182 GLU A O 1
ATOM 1418 N N . GLU A 1 183 ? -22.865 -4.323 12.418 1.00 84.25 183 GLU A N 1
ATOM 1419 C CA . GLU A 1 183 ? -22.887 -4.739 11.011 1.00 84.25 183 GLU A CA 1
ATOM 1420 C C . GLU A 1 183 ? -22.495 -6.206 10.814 1.00 84.25 183 GLU A C 1
ATOM 1422 O O . GLU A 1 183 ? -23.183 -6.951 10.125 1.00 84.25 183 GLU A O 1
ATOM 1427 N N . VAL A 1 184 ? -21.432 -6.662 11.483 1.00 81.19 184 VAL A N 1
ATOM 1428 C CA . VAL A 1 184 ? -20.989 -8.069 11.426 1.00 81.19 184 VAL A CA 1
ATOM 1429 C C . VAL A 1 184 ? -21.980 -9.022 12.111 1.00 81.19 184 VAL A C 1
ATOM 1431 O O . VAL A 1 184 ? -21.942 -10.226 11.882 1.00 81.19 184 VAL A O 1
ATOM 1434 N N . LYS A 1 185 ? -22.859 -8.521 12.989 1.00 80.50 185 LYS A N 1
ATOM 1435 C CA . LYS A 1 185 ? -23.924 -9.337 13.595 1.00 80.50 185 LYS A CA 1
ATOM 1436 C C . LYS A 1 185 ? -25.189 -9.381 12.751 1.00 80.50 185 LYS A C 1
ATOM 1438 O O . LYS A 1 185 ? -25.946 -10.340 12.878 1.00 80.50 185 LYS A O 1
ATOM 1443 N N . THR A 1 186 ? -25.472 -8.315 12.011 1.00 83.88 186 THR A N 1
ATOM 1444 C CA . THR A 1 186 ? -26.695 -8.178 11.216 1.00 83.88 186 THR A CA 1
ATOM 1445 C C . THR A 1 186 ? -26.537 -8.749 9.817 1.00 83.88 186 THR A C 1
ATOM 1447 O O . THR A 1 186 ? -27.516 -9.245 9.263 1.00 83.88 186 T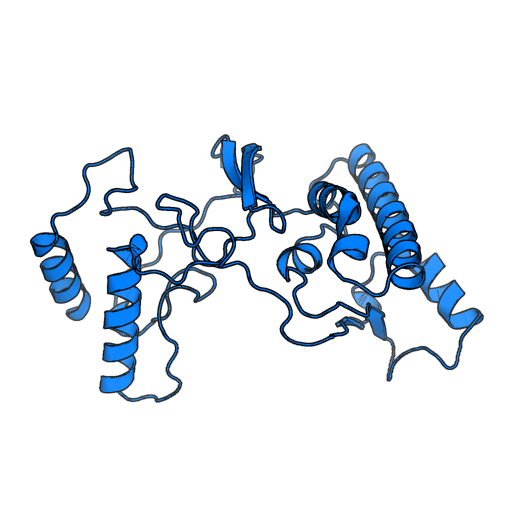HR A O 1
ATOM 1450 N N . HIS A 1 187 ? -25.330 -8.687 9.259 1.00 81.81 187 HIS A N 1
ATOM 1451 C CA . HIS A 1 187 ? -25.035 -9.074 7.889 1.00 81.81 187 HIS A CA 1
ATOM 1452 C C . HIS A 1 187 ? -23.980 -10.180 7.842 1.00 81.81 187 HIS A C 1
ATOM 1454 O O . HIS A 1 187 ? -22.992 -10.145 8.571 1.00 81.81 187 HIS A O 1
ATOM 1460 N N . ASP A 1 188 ? -24.176 -11.125 6.922 1.00 78.62 188 ASP A N 1
ATOM 1461 C CA . ASP A 1 188 ? -23.234 -12.220 6.656 1.00 78.62 188 ASP A CA 1
ATOM 1462 C C . ASP A 1 188 ? -22.421 -11.992 5.367 1.00 78.62 188 ASP A C 1
ATOM 1464 O O . ASP A 1 188 ? -21.479 -12.733 5.080 1.00 78.62 188 ASP A O 1
ATOM 1468 N N . ASP A 1 189 ? -22.770 -10.979 4.564 1.00 83.38 189 ASP A N 1
ATOM 1469 C CA . ASP A 1 189 ? -22.105 -10.672 3.300 1.00 83.38 189 ASP A CA 1
ATOM 1470 C C . ASP A 1 189 ? -21.172 -9.454 3.407 1.00 83.38 189 ASP A C 1
ATOM 1472 O O . ASP A 1 189 ? -21.490 -8.433 4.016 1.00 83.38 189 ASP A O 1
ATOM 1476 N N . LEU A 1 190 ? -19.996 -9.557 2.777 1.00 81.31 190 LEU A N 1
ATOM 1477 C CA . LEU A 1 190 ? -18.960 -8.521 2.830 1.00 81.31 190 LEU A CA 1
ATOM 1478 C C . LEU A 1 190 ? -19.448 -7.169 2.290 1.00 81.31 190 LEU A C 1
ATOM 1480 O O . LEU A 1 190 ? -19.009 -6.134 2.782 1.00 81.31 190 LEU A O 1
ATOM 1484 N N . GLY A 1 191 ? -20.307 -7.174 1.267 1.00 80.25 191 GLY A N 1
ATOM 1485 C CA . GLY A 1 191 ? -20.790 -5.953 0.625 1.00 80.25 191 GLY A CA 1
ATOM 1486 C C . GLY A 1 191 ? -21.607 -5.101 1.589 1.00 80.25 191 GLY A C 1
ATOM 1487 O O . GLY A 1 191 ? -21.314 -3.918 1.748 1.00 80.25 191 GLY A O 1
ATOM 1488 N N . SER A 1 192 ? -22.564 -5.722 2.275 1.00 82.25 192 SER A N 1
ATOM 1489 C CA . SER A 1 192 ? -23.393 -5.075 3.293 1.00 82.25 192 SER A CA 1
ATOM 1490 C C . SER A 1 192 ? -22.574 -4.665 4.515 1.00 82.25 192 SER A C 1
ATOM 1492 O O . SER A 1 192 ? -22.697 -3.529 4.958 1.00 82.25 192 SER A O 1
ATOM 1494 N N . ILE A 1 193 ? -21.668 -5.529 5.002 1.00 80.00 193 ILE A N 1
ATOM 1495 C CA . ILE A 1 193 ? -20.796 -5.209 6.152 1.00 80.00 193 ILE A CA 1
ATOM 1496 C C . ILE A 1 193 ? -19.916 -3.989 5.858 1.00 80.00 193 ILE A C 1
ATOM 1498 O O . ILE A 1 193 ? -19.733 -3.124 6.714 1.00 80.00 193 ILE A O 1
ATOM 1502 N N . LEU A 1 194 ? -19.314 -3.942 4.665 1.00 81.75 194 LEU A N 1
ATOM 1503 C CA . LEU A 1 194 ? -18.410 -2.861 4.288 1.00 81.75 194 LEU A CA 1
ATOM 1504 C C . LEU A 1 194 ? -19.139 -1.590 3.856 1.00 81.75 194 LEU A C 1
ATOM 1506 O O . LEU A 1 194 ? -18.519 -0.542 3.975 1.00 81.75 194 LEU A O 1
ATOM 1510 N N . GLY A 1 195 ? -20.391 -1.674 3.391 1.00 82.75 195 GLY A N 1
ATOM 1511 C CA . GLY A 1 195 ? -21.185 -0.595 2.786 1.00 82.75 195 GLY A CA 1
ATOM 1512 C C . GLY A 1 195 ? -20.810 0.815 3.243 1.00 82.75 195 GLY A C 1
ATOM 1513 O O . GLY A 1 195 ? -19.914 1.433 2.667 1.00 82.75 195 GLY A O 1
ATOM 1514 N N . ASP A 1 196 ? -21.462 1.301 4.297 1.00 77.75 196 ASP A N 1
ATOM 1515 C CA . ASP A 1 196 ? -21.161 2.619 4.870 1.00 77.75 196 ASP A CA 1
ATOM 1516 C C . ASP A 1 196 ? -19.926 2.583 5.794 1.00 77.75 196 ASP A C 1
ATOM 1518 O O . ASP A 1 196 ? -19.297 3.608 6.062 1.00 77.75 196 ASP A O 1
ATOM 1522 N N . LEU A 1 197 ? -19.532 1.390 6.261 1.00 88.06 197 LEU A N 1
ATOM 1523 C CA . LEU A 1 197 ? -18.423 1.214 7.200 1.00 88.06 197 LEU A CA 1
ATOM 1524 C C . LEU A 1 197 ? -17.072 1.607 6.588 1.00 88.06 197 LEU A C 1
ATOM 1526 O O . LEU A 1 197 ? -16.192 2.094 7.300 1.00 88.06 197 LEU A O 1
ATOM 1530 N N . VAL A 1 198 ? -16.889 1.412 5.279 1.00 90.81 198 VAL A N 1
ATOM 1531 C CA . VAL A 1 198 ? -15.634 1.733 4.587 1.00 90.81 198 VAL A CA 1
ATOM 1532 C C . VAL A 1 198 ? -15.292 3.206 4.734 1.00 90.81 198 VAL A C 1
ATOM 1534 O O . VAL A 1 198 ? -14.148 3.514 5.063 1.00 90.81 198 VAL A O 1
ATOM 1537 N N . ASP A 1 199 ? -16.252 4.112 4.565 1.00 90.62 199 ASP A N 1
ATOM 1538 C CA . ASP A 1 199 ? -15.994 5.550 4.678 1.00 90.62 199 ASP A CA 1
ATOM 1539 C C . ASP A 1 199 ? -15.558 5.938 6.094 1.00 90.62 199 ASP A C 1
ATOM 1541 O O . ASP A 1 199 ? -14.637 6.743 6.280 1.00 90.62 199 ASP A O 1
ATOM 1545 N N . ASP A 1 200 ? -16.133 5.294 7.107 1.00 91.50 200 ASP A N 1
ATOM 1546 C CA . ASP A 1 200 ? -15.733 5.487 8.497 1.00 91.50 200 ASP A CA 1
ATOM 1547 C C . ASP A 1 200 ? -14.333 4.935 8.788 1.00 91.50 200 ASP A C 1
ATOM 1549 O O . ASP A 1 200 ? -13.530 5.585 9.466 1.00 91.50 200 ASP A O 1
ATOM 1553 N N . MET A 1 201 ? -14.003 3.762 8.238 1.00 92.62 201 MET A N 1
ATOM 1554 C CA . MET A 1 201 ? -12.657 3.185 8.318 1.00 92.62 201 MET A CA 1
ATOM 1555 C C . MET A 1 201 ? -11.631 4.080 7.608 1.00 92.62 201 MET A C 1
ATOM 1557 O O . MET A 1 201 ? -10.542 4.329 8.131 1.00 92.62 201 MET A O 1
ATOM 1561 N N . LEU A 1 202 ? -11.986 4.635 6.445 1.00 92.31 202 LEU A N 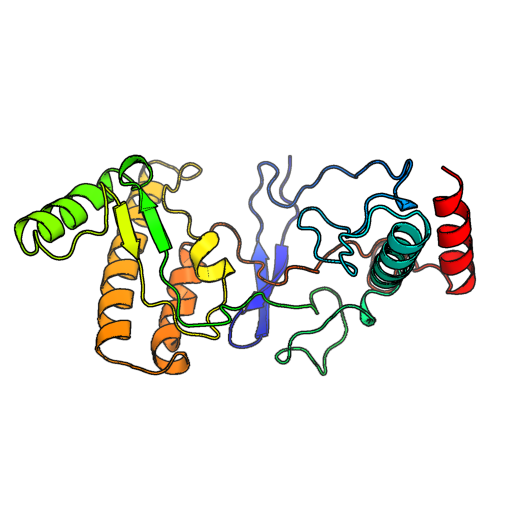1
ATOM 1562 C CA . LEU A 1 202 ? -11.168 5.600 5.711 1.00 92.31 202 LEU A CA 1
ATOM 1563 C C . LEU A 1 202 ? -11.000 6.912 6.478 1.00 92.31 202 LEU A C 1
ATOM 1565 O O . LEU A 1 202 ? -9.954 7.556 6.352 1.00 92.31 202 LEU A O 1
ATOM 1569 N N . ALA A 1 203 ? -11.993 7.339 7.257 1.00 90.75 203 ALA A N 1
ATOM 1570 C CA . ALA A 1 203 ? -11.920 8.558 8.057 1.00 90.75 203 ALA A CA 1
ATOM 1571 C C . ALA A 1 203 ? -10.894 8.452 9.195 1.00 90.75 203 ALA A C 1
ATOM 1573 O O . ALA A 1 203 ? -10.236 9.449 9.501 1.00 90.75 203 ALA A O 1
ATOM 1574 N N . VAL A 1 204 ? -10.725 7.261 9.780 1.00 92.25 204 VAL A N 1
ATOM 1575 C CA . VAL A 1 204 ? -9.749 7.008 10.858 1.00 92.25 204 VAL A CA 1
ATOM 1576 C C . VAL A 1 204 ? -8.419 6.421 10.368 1.00 92.25 204 VAL A C 1
ATOM 1578 O O . VAL A 1 204 ? -7.509 6.191 11.167 1.00 92.25 204 VAL A O 1
ATOM 1581 N N . SER A 1 205 ? -8.286 6.173 9.065 1.00 91.88 205 SER A N 1
ATOM 1582 C CA . SER A 1 205 ? -7.072 5.615 8.474 1.00 91.88 205 SER A CA 1
ATOM 1583 C C . SER A 1 205 ? -5.961 6.658 8.329 1.00 91.88 205 SER A C 1
ATOM 1585 O O . SER A 1 205 ? -6.166 7.764 7.819 1.00 91.88 205 SER A O 1
ATOM 1587 N N . LYS A 1 206 ? -4.741 6.267 8.712 1.00 88.94 206 LYS A N 1
ATOM 1588 C CA . LYS A 1 206 ? -3.517 7.056 8.534 1.00 88.94 206 LYS A CA 1
ATOM 1589 C C . LYS A 1 206 ? -3.025 7.065 7.086 1.00 88.94 206 LYS A C 1
ATOM 1591 O O . LYS A 1 206 ? -2.404 8.042 6.667 1.00 88.94 206 LYS A O 1
ATOM 1596 N N . CYS A 1 207 ? -3.276 5.985 6.344 1.00 88.81 207 CYS A N 1
ATOM 1597 C CA . CYS A 1 207 ? -2.878 5.819 4.948 1.00 88.81 207 CYS A CA 1
ATOM 1598 C C . CYS A 1 207 ? -4.081 5.364 4.115 1.00 88.81 207 CYS A C 1
ATOM 1600 O O . CYS A 1 207 ? -4.588 4.253 4.283 1.00 88.81 207 CYS A O 1
ATOM 1602 N N . LYS A 1 208 ? -4.530 6.238 3.209 1.00 91.50 208 LYS A N 1
ATOM 1603 C CA . LYS A 1 208 ? -5.688 5.999 2.335 1.00 91.50 208 LYS A CA 1
ATOM 1604 C C . LYS A 1 208 ? -5.306 5.495 0.939 1.00 91.50 208 LYS A C 1
ATOM 1606 O O . LYS A 1 208 ? -6.155 5.463 0.057 1.00 91.50 208 LYS A O 1
ATOM 1611 N N . ASP A 1 209 ? -4.039 5.148 0.728 1.00 91.25 209 ASP A N 1
ATOM 1612 C CA . ASP A 1 209 ? -3.577 4.533 -0.513 1.00 91.25 209 ASP A CA 1
ATOM 1613 C C . ASP A 1 209 ? -3.481 3.019 -0.314 1.00 91.25 209 ASP A C 1
ATOM 1615 O O . ASP A 1 209 ? -2.657 2.538 0.464 1.00 91.25 209 ASP A O 1
ATOM 1619 N N . PHE A 1 210 ? -4.374 2.281 -0.971 1.00 93.00 210 PHE A N 1
ATOM 1620 C CA . PHE A 1 210 ? -4.499 0.826 -0.829 1.00 93.00 210 PHE A CA 1
ATOM 1621 C C . PHE A 1 210 ? -3.869 0.058 -1.990 1.00 93.00 210 PHE A C 1
ATOM 1623 O O . PHE A 1 210 ? -3.817 -1.169 -1.946 1.00 93.00 210 PHE A O 1
ATOM 1630 N N . VAL A 1 211 ? -3.417 0.759 -3.034 1.00 93.62 211 VAL A N 1
ATOM 1631 C CA . VAL A 1 211 ? -2.817 0.131 -4.211 1.00 93.62 211 VAL A CA 1
ATOM 1632 C C . VAL A 1 211 ? -1.348 -0.144 -3.917 1.00 93.62 211 VAL A C 1
ATOM 1634 O O . VAL A 1 211 ? -0.531 0.774 -3.856 1.00 93.62 211 VAL A O 1
ATOM 1637 N N . VAL A 1 212 ? -1.007 -1.412 -3.711 1.00 92.62 212 VAL A N 1
ATOM 1638 C CA . VAL A 1 212 ? 0.272 -1.778 -3.087 1.00 92.62 212 VAL A CA 1
ATOM 1639 C C . VAL A 1 212 ? 1.452 -1.711 -4.056 1.00 92.62 212 VAL A C 1
ATOM 1641 O O . VAL A 1 212 ? 2.547 -1.335 -3.655 1.00 92.62 212 VAL A O 1
ATOM 1644 N N . ASN A 1 213 ? 1.237 -1.978 -5.342 1.00 92.25 213 ASN A N 1
ATOM 1645 C CA . ASN A 1 213 ? 2.263 -1.914 -6.393 1.00 92.25 213 ASN A CA 1
ATOM 1646 C C . ASN A 1 213 ? 2.270 -0.573 -7.156 1.00 92.25 213 ASN A C 1
ATOM 1648 O O . ASN A 1 213 ? 2.743 -0.486 -8.296 1.00 92.25 213 ASN A O 1
ATOM 1652 N N . LYS A 1 214 ? 1.734 0.483 -6.534 1.00 89.62 214 LYS A N 1
ATOM 1653 C CA . LYS A 1 214 ? 1.724 1.846 -7.069 1.00 89.62 214 LYS A CA 1
ATOM 1654 C C . LYS A 1 214 ? 3.056 2.550 -6.818 1.00 89.62 214 LYS A C 1
ATOM 1656 O O . LYS A 1 214 ? 3.680 2.399 -5.773 1.00 89.62 214 LYS A O 1
ATOM 1661 N N . GLY A 1 215 ? 3.437 3.414 -7.756 1.00 85.69 215 GLY A N 1
ATOM 1662 C CA . GLY A 1 215 ? 4.581 4.312 -7.607 1.00 85.69 215 GLY A CA 1
ATOM 1663 C C . GLY A 1 215 ? 5.773 3.924 -8.473 1.00 85.69 215 GLY A C 1
ATOM 1664 O O . GLY A 1 215 ? 5.760 2.904 -9.157 1.00 85.69 215 GLY A O 1
ATOM 1665 N N . HIS A 1 216 ? 6.786 4.793 -8.457 1.00 86.75 216 HIS A N 1
ATOM 1666 C CA . HIS A 1 216 ? 7.911 4.801 -9.394 1.00 86.75 216 HIS A CA 1
ATOM 1667 C C . HIS A 1 216 ? 7.467 4.861 -10.865 1.00 86.75 216 HIS A C 1
ATOM 1669 O O . HIS A 1 216 ? 7.298 3.838 -11.525 1.00 86.75 216 HIS A O 1
ATOM 1675 N N . TYR A 1 217 ? 7.292 6.086 -11.364 1.00 88.94 217 TYR A N 1
ATOM 1676 C CA . TYR A 1 217 ? 6.980 6.357 -12.773 1.00 88.94 217 TYR A CA 1
ATOM 1677 C C . TYR A 1 217 ? 8.152 6.974 -13.537 1.00 88.94 217 TYR A C 1
ATOM 1679 O O . TYR A 1 217 ? 8.050 7.162 -14.745 1.00 88.94 217 TYR A O 1
ATOM 1687 N N . PHE A 1 218 ? 9.256 7.283 -12.856 1.00 88.19 218 PHE A N 1
ATOM 1688 C CA . PHE A 1 218 ? 10.439 7.877 -13.471 1.00 88.19 218 PHE A CA 1
ATOM 1689 C C . PHE A 1 218 ? 10.934 7.030 -14.657 1.00 88.19 218 PHE A C 1
ATOM 1691 O O . PHE A 1 218 ? 11.019 5.809 -14.555 1.00 88.19 218 PHE A O 1
ATOM 1698 N N . GLY A 1 219 ? 11.219 7.673 -15.792 1.00 86.38 219 GLY A N 1
ATOM 1699 C CA . GLY A 1 219 ? 11.607 6.991 -17.034 1.00 86.38 219 GLY A CA 1
ATOM 1700 C C . GLY A 1 219 ? 10.466 6.274 -17.777 1.00 86.38 219 GLY A C 1
ATOM 1701 O O . GLY A 1 219 ? 10.710 5.648 -18.810 1.00 86.38 219 GLY A O 1
ATOM 1702 N N . THR A 1 220 ? 9.222 6.373 -17.300 1.00 90.50 220 THR A N 1
ATOM 1703 C CA . THR A 1 220 ? 8.021 5.799 -17.936 1.00 90.50 220 THR A CA 1
ATOM 1704 C C . THR A 1 220 ? 7.143 6.896 -18.539 1.00 90.50 220 THR A C 1
ATOM 1706 O O . THR A 1 220 ? 7.284 8.070 -18.207 1.00 90.50 220 THR A O 1
ATOM 1709 N N . SER A 1 221 ? 6.183 6.525 -19.388 1.00 86.50 221 SER A N 1
ATOM 1710 C CA . SER A 1 221 ? 5.218 7.465 -19.978 1.00 86.50 221 SER A CA 1
ATOM 1711 C C . SER A 1 221 ? 4.213 8.052 -18.977 1.00 86.50 221 SER A C 1
ATOM 1713 O O . SER A 1 221 ? 3.451 8.941 -19.342 1.00 86.50 221 SER A O 1
ATOM 1715 N N . TYR A 1 222 ? 4.167 7.551 -17.737 1.00 87.56 222 TYR A N 1
ATOM 1716 C CA . TYR A 1 222 ? 3.271 8.053 -16.687 1.00 87.56 222 TYR A CA 1
ATOM 1717 C C . TYR A 1 222 ? 3.894 9.160 -15.832 1.00 87.56 222 TYR A C 1
ATOM 1719 O O . TYR A 1 222 ? 3.215 9.716 -14.969 1.00 87.56 222 TYR A O 1
ATOM 1727 N N . PHE A 1 223 ? 5.170 9.486 -16.045 1.00 88.81 223 PHE A N 1
ATOM 1728 C CA . PHE A 1 223 ? 5.802 10.626 -15.396 1.00 88.81 223 PHE A CA 1
ATOM 1729 C C . PHE A 1 223 ? 5.537 11.899 -16.197 1.00 88.81 223 PHE A C 1
ATOM 1731 O O . PHE A 1 223 ? 5.751 11.939 -17.403 1.00 88.81 223 PHE A O 1
ATOM 1738 N N . THR A 1 224 ? 5.018 12.928 -15.531 1.00 84.62 224 THR A N 1
ATOM 1739 C CA . THR A 1 224 ? 4.537 14.149 -16.192 1.00 84.62 224 THR A CA 1
ATOM 1740 C C . THR A 1 224 ? 5.606 15.225 -16.350 1.00 84.62 224 THR A C 1
ATOM 1742 O O . THR A 1 224 ? 5.409 16.151 -17.129 1.00 84.62 224 THR A O 1
ATOM 1745 N N . GLU A 1 225 ? 6.704 15.147 -15.595 1.00 88.00 225 GLU A N 1
ATOM 1746 C CA . GLU A 1 225 ? 7.737 16.194 -15.569 1.00 88.00 225 GLU A CA 1
ATOM 1747 C C . GLU A 1 225 ? 8.807 16.002 -16.653 1.00 88.00 225 GLU A C 1
ATOM 1749 O O . GLU A 1 225 ? 9.380 16.980 -17.126 1.00 88.00 225 GLU A O 1
ATOM 1754 N N . GLU A 1 226 ? 9.049 14.761 -17.084 1.00 88.88 226 GLU A N 1
ATOM 1755 C CA . GLU A 1 226 ? 10.053 14.422 -18.096 1.00 88.88 226 GLU A CA 1
ATOM 1756 C C . GLU A 1 226 ? 9.494 13.412 -19.106 1.00 88.88 226 GLU A C 1
ATOM 1758 O O . GLU A 1 226 ? 8.664 12.573 -18.742 1.00 88.88 226 GLU A O 1
ATOM 1763 N N . PRO A 1 227 ? 9.942 13.454 -20.375 1.00 90.50 227 PRO A N 1
ATOM 1764 C CA . PRO A 1 227 ? 9.540 12.464 -21.363 1.00 90.50 227 PRO A CA 1
ATOM 1765 C C . PRO A 1 227 ? 10.011 11.062 -20.956 1.00 90.50 227 PRO A C 1
ATOM 1767 O O . PRO A 1 227 ? 11.151 10.864 -20.534 1.00 90.50 227 PRO A O 1
ATOM 1770 N N . GLY A 1 228 ? 9.132 10.074 -21.121 1.00 90.38 228 GLY A N 1
ATOM 1771 C CA . GLY A 1 228 ? 9.467 8.674 -20.878 1.00 90.38 228 GLY A CA 1
ATOM 1772 C C . GLY A 1 228 ? 10.576 8.171 -21.807 1.00 90.38 228 GLY A C 1
ATOM 1773 O O . GLY A 1 228 ? 10.699 8.612 -22.951 1.00 90.38 228 GLY A O 1
ATOM 1774 N N . LEU A 1 229 ? 11.363 7.210 -21.321 1.00 94.19 229 LEU A N 1
ATOM 1775 C CA . LEU A 1 229 ? 12.411 6.561 -22.106 1.00 94.19 229 LEU A CA 1
ATOM 1776 C C . LEU A 1 229 ? 11.810 5.738 -23.251 1.00 94.19 229 LEU A C 1
ATOM 1778 O O . LEU A 1 229 ? 10.735 5.144 -23.104 1.00 94.19 229 LEU A O 1
ATOM 1782 N N . SER A 1 230 ? 12.537 5.645 -24.367 1.00 95.69 230 SER A N 1
ATOM 1783 C CA . SER A 1 230 ? 12.180 4.711 -25.437 1.00 95.69 230 SER A CA 1
ATOM 1784 C C . SER A 1 230 ? 12.348 3.260 -24.969 1.00 95.69 230 SER A C 1
ATOM 1786 O O . SER A 1 230 ? 13.120 2.970 -24.052 1.00 95.69 230 SER A O 1
ATOM 1788 N N . ASP A 1 231 ? 11.670 2.313 -25.619 1.00 95.56 231 ASP A N 1
ATOM 1789 C CA . ASP A 1 231 ? 11.826 0.892 -25.281 1.00 95.56 231 ASP A CA 1
ATOM 1790 C C . ASP A 1 231 ? 13.271 0.401 -25.465 1.00 95.56 231 ASP A C 1
ATOM 1792 O O . ASP A 1 231 ? 13.739 -0.440 -24.695 1.00 95.56 231 ASP A O 1
ATOM 1796 N N . ALA A 1 232 ? 14.000 0.953 -26.440 1.00 97.00 232 ALA A N 1
ATOM 1797 C CA . ALA A 1 232 ? 15.414 0.653 -26.642 1.00 97.00 232 ALA A CA 1
ATOM 1798 C C . ALA A 1 232 ? 16.267 1.145 -25.462 1.00 97.00 232 ALA A C 1
ATOM 1800 O O . ALA A 1 232 ? 17.080 0.381 -24.937 1.00 97.00 232 ALA A O 1
ATOM 1801 N N . ASP A 1 233 ? 16.029 2.372 -24.989 1.00 96.75 233 ASP A N 1
ATOM 1802 C CA . ASP A 1 233 ? 16.747 2.944 -23.843 1.00 96.75 233 ASP A CA 1
ATOM 1803 C C . ASP A 1 233 ? 16.428 2.194 -22.549 1.00 96.75 233 ASP A C 1
ATOM 1805 O O . ASP A 1 233 ? 17.328 1.904 -21.762 1.00 96.75 233 ASP A O 1
ATOM 1809 N N . LYS A 1 234 ? 15.164 1.799 -22.345 1.00 96.00 234 LYS A N 1
ATOM 1810 C CA . LYS A 1 234 ? 14.760 0.960 -21.206 1.00 96.00 234 LYS A CA 1
ATOM 1811 C C . LYS A 1 234 ? 15.509 -0.373 -21.202 1.00 96.00 234 LYS A C 1
ATOM 1813 O O . LYS A 1 234 ? 16.026 -0.791 -20.168 1.00 96.00 234 LYS A O 1
ATOM 1818 N N . ARG A 1 235 ? 15.617 -1.039 -22.358 1.00 96.19 235 ARG A N 1
ATOM 1819 C CA . ARG A 1 235 ? 16.371 -2.301 -22.494 1.00 96.19 235 ARG A CA 1
ATOM 1820 C C . ARG A 1 235 ? 17.871 -2.098 -22.263 1.00 96.19 235 ARG A C 1
ATOM 1822 O O . ARG A 1 235 ? 18.490 -2.926 -21.595 1.00 96.19 235 ARG A O 1
ATOM 1829 N N . ALA A 1 236 ? 18.443 -1.002 -22.763 1.00 96.88 236 ALA A N 1
ATOM 1830 C CA . ALA A 1 236 ? 19.841 -0.650 -22.521 1.00 96.88 236 ALA A CA 1
ATOM 1831 C C . ALA A 1 236 ? 20.111 -0.380 -21.030 1.00 96.88 236 ALA A C 1
ATOM 1833 O O . ALA A 1 236 ? 21.086 -0.898 -20.483 1.00 96.88 236 ALA A O 1
ATOM 1834 N N . LEU A 1 237 ? 19.212 0.345 -20.354 1.00 94.88 237 LEU A N 1
ATOM 1835 C CA . LEU A 1 237 ? 19.275 0.599 -18.915 1.00 94.88 237 LEU A CA 1
ATOM 1836 C C . LEU A 1 237 ? 19.242 -0.704 -18.111 1.00 94.88 237 LEU A C 1
ATOM 1838 O O . LEU A 1 237 ? 20.053 -0.873 -17.207 1.00 94.88 237 LEU A O 1
ATOM 1842 N N . ILE A 1 238 ? 18.368 -1.652 -18.462 1.00 95.50 238 ILE A N 1
ATOM 1843 C CA . ILE A 1 238 ? 18.350 -2.979 -17.824 1.00 95.50 238 ILE A CA 1
ATOM 1844 C C . ILE A 1 238 ? 19.709 -3.669 -17.974 1.00 95.50 238 ILE A C 1
ATOM 1846 O O . ILE A 1 238 ? 20.230 -4.205 -17.000 1.00 95.50 238 ILE A O 1
ATOM 1850 N N . GLY A 1 239 ? 20.300 -3.639 -19.173 1.00 95.62 239 GLY A N 1
ATOM 1851 C CA . GLY A 1 239 ? 21.634 -4.194 -19.414 1.00 95.62 239 GLY A CA 1
ATOM 1852 C C . GLY A 1 239 ? 22.707 -3.544 -18.537 1.00 95.62 239 GLY A C 1
ATOM 1853 O O . GLY A 1 239 ? 23.511 -4.250 -17.936 1.00 95.62 239 GLY A O 1
ATOM 1854 N N . TYR A 1 240 ? 22.670 -2.218 -18.407 1.00 94.75 240 TYR A N 1
ATOM 1855 C CA . TYR A 1 240 ? 23.575 -1.453 -17.548 1.00 94.75 240 TYR A CA 1
ATOM 1856 C C . TYR A 1 240 ? 23.392 -1.783 -16.057 1.00 94.75 240 TYR A C 1
ATOM 1858 O O . TYR A 1 240 ? 24.363 -1.987 -15.339 1.00 94.75 240 TYR A O 1
ATOM 1866 N N . LEU A 1 241 ? 22.156 -1.917 -15.571 1.00 94.62 241 LEU A N 1
ATOM 1867 C CA . LEU A 1 241 ? 21.882 -2.255 -14.166 1.00 94.62 241 LEU A CA 1
ATOM 1868 C C . LEU A 1 241 ? 22.371 -3.657 -13.765 1.00 94.62 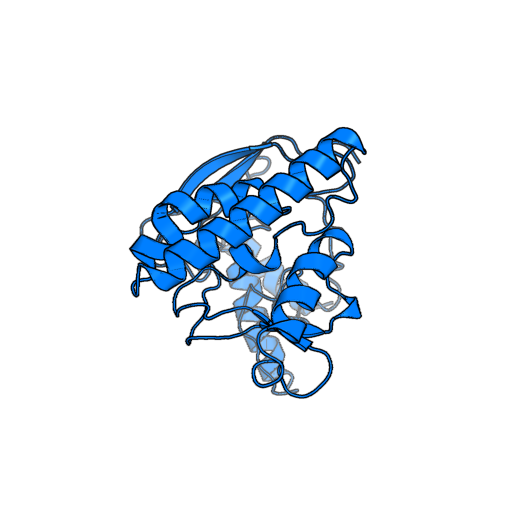241 LEU A C 1
ATOM 1870 O O . LEU A 1 241 ? 22.552 -3.923 -12.581 1.00 94.62 241 LEU A O 1
ATOM 1874 N N . LYS A 1 242 ? 22.619 -4.549 -14.731 1.00 93.62 242 LYS A N 1
ATOM 1875 C CA . LYS A 1 242 ? 23.206 -5.873 -14.473 1.00 93.62 242 LYS A CA 1
ATOM 1876 C C . LYS A 1 242 ? 24.711 -5.822 -14.189 1.00 93.62 242 LYS A C 1
ATOM 1878 O O . LYS A 1 242 ? 25.268 -6.840 -13.786 1.00 93.62 242 LYS A O 1
ATOM 1883 N N . THR A 1 243 ? 25.384 -4.690 -14.418 1.00 90.56 243 THR A N 1
ATOM 1884 C CA . THR A 1 243 ? 26.852 -4.609 -14.329 1.00 90.56 243 THR A CA 1
ATOM 1885 C C . THR A 1 243 ? 27.395 -4.040 -13.015 1.00 90.56 243 THR A C 1
ATOM 1887 O O . THR A 1 243 ? 28.615 -4.026 -12.855 1.00 90.56 243 THR A O 1
ATOM 1890 N N . PHE A 1 244 ? 26.546 -3.596 -12.077 1.00 77.38 244 PHE A N 1
ATOM 1891 C CA . PHE A 1 244 ? 26.960 -3.019 -10.781 1.00 77.38 244 PHE A CA 1
ATOM 1892 C C . PHE A 1 244 ? 26.097 -3.523 -9.620 1.00 77.38 244 PHE A C 1
ATOM 1894 O O . PHE A 1 244 ? 24.901 -3.809 -9.837 1.00 77.38 244 PHE A O 1
#

Secondary structure (DSSP, 8-state):
----EEEEEE-TTT--EEEEEEPSSSTT--PPPP-TTGGGS-SBTTTT-BS------SHHHHHHHHHHHHHHHH-GGGS---GGGTT--STT---B-B-SS-EEEEEEGGGS-GGGHHHHHHHHHH-TTSS-SSSEEEEEEE-TT-BHHHHHTB-SS-TTS-HHHHHHHHHHHHHHHHHHHHHHHH--SHHHHHTTHHHHHHHHBS----BTT----TTSTT-SSSPPPPHHHHHHHHHHHTT-

Foldseek 3Di:
DQWPAWDWAAQLPQRDTDTDGGHDDQPPDDDDDDLAVVLQDADDDPLRQAFDDDPDNDSVNSNRRSVRRLCCLQVVVPAAFDPSQPVHDAFLGADFDWAAAFDKDWAAPVPQDPVCVVVVVVCCVVCVPPAPDPRTDIDDRDHTGHGPLLPVQFPCQCVVDDPVVRVVLNVLVVVLVVLLVVQVVVDPDPCSSCPVSSVSSCVRGPDRHRRPPGDNQPLYCNDDPDHHPDPVVSVVVSVVSVPD

Sequence (244 aa):
MPSVGSIKVRHPVTGAEYDYPLPAGGRGYIRPASLISVWSTAPFLQNNTVGHFDSRPSVAARMQSFDDAIEQMLWPEKRQKDALFANENGPGVGVIDRITTDSYLDVAEGYVPDYLFPFVNLGRRLFPFVTGTGYSIRVGPFPKGMPVGLITNIDMLGSELSDADRREHQKRIVALLGRAKEEVKTHDDLGSILGDLVDDMLAVSKCKDFVVNKGHYFGTSYFTEEPGLSDADKRALIGYLKTF

Radius of gyration: 21.45 Å; chains: 1; bounding box: 54×40×60 Å

pLDDT: mean 86.89, std 9.45, range [48.12, 97.0]